Protein AF-A0A2D3WV01-F1 (afdb_monomer_lite)

Secondary structure (DSSP, 8-state):
---------HHHHHHHHHTT-HHHHHHHHHHHHHHHHT----HHHHHHHTT--HHHHHHHHHHHHHHHHHHHHHHHHHHHHHHHHHHHHHHHHHTTS----------------------------GGGTT--HHHHHHHHHHHHHHHHTTS----HHHHHHHHGGGTTS-HHHHHHHHHHHHH-SS---PPPHHHHHHTTGGGGGS-EEEEEEETTEEEEEEEETTTTEEEETTS-EEE--HHHHHHHHHTT-EEE------

Structure (mmCIF, N/CA/C/O backbone):
data_AF-A0A2D3WV01-F1
#
_entry.id   AF-A0A2D3WV01-F1
#
loop_
_atom_site.group_PDB
_atom_site.id
_atom_site.type_symbol
_atom_site.label_atom_id
_atom_site.label_alt_id
_atom_site.label_comp_id
_atom_site.label_asym_id
_atom_site.label_entity_id
_atom_site.label_seq_id
_atom_site.pdbx_PDB_ins_code
_atom_site.Cartn_x
_atom_site.Cartn_y
_atom_site.Cartn_z
_atom_site.occupancy
_atom_site.B_iso_or_equiv
_atom_site.auth_seq_id
_atom_site.auth_comp_id
_atom_site.auth_asym_id
_atom_site.auth_atom_id
_atom_site.pdbx_PDB_model_num
ATOM 1 N N . MET A 1 1 ? 31.827 -27.350 4.684 1.00 44.25 1 MET A N 1
ATOM 2 C CA . MET A 1 1 ? 31.260 -26.931 3.383 1.00 44.25 1 MET A CA 1
ATOM 3 C C . MET A 1 1 ? 30.021 -26.092 3.681 1.00 44.25 1 MET A C 1
ATOM 5 O O . MET A 1 1 ? 29.119 -26.615 4.321 1.00 44.25 1 MET A O 1
ATOM 9 N N . ARG A 1 2 ? 30.006 -24.787 3.369 1.00 35.56 2 ARG A N 1
ATOM 10 C CA . ARG A 1 2 ? 28.799 -23.957 3.552 1.00 35.56 2 ARG A CA 1
ATOM 11 C C . ARG A 1 2 ? 27.859 -24.213 2.373 1.00 35.56 2 ARG A C 1
ATOM 13 O O . ARG A 1 2 ? 28.296 -24.143 1.230 1.00 35.56 2 ARG A O 1
ATOM 20 N N . LEU A 1 3 ? 26.601 -24.533 2.659 1.00 38.06 3 LEU A N 1
ATOM 21 C CA . LEU A 1 3 ? 25.541 -24.579 1.654 1.00 38.06 3 LEU A CA 1
ATOM 22 C C . LEU A 1 3 ? 25.247 -23.139 1.212 1.00 38.06 3 LEU A C 1
ATOM 24 O O . LEU A 1 3 ? 24.882 -22.304 2.038 1.00 38.06 3 LEU A O 1
ATOM 28 N N . ASN A 1 4 ? 25.454 -22.843 -0.072 1.00 50.69 4 ASN A N 1
ATOM 29 C CA . ASN A 1 4 ? 25.082 -21.560 -0.664 1.00 50.69 4 ASN A CA 1
ATOM 30 C C . ASN A 1 4 ? 23.585 -21.588 -0.974 1.00 50.69 4 ASN A C 1
ATOM 32 O O . ASN A 1 4 ? 23.162 -22.134 -1.991 1.00 50.69 4 ASN A O 1
ATOM 36 N N . TYR A 1 5 ? 22.786 -21.013 -0.081 1.00 51.69 5 TYR A N 1
ATOM 37 C CA . TYR A 1 5 ? 21.362 -20.813 -0.315 1.00 51.69 5 TYR A CA 1
ATOM 38 C C . TYR A 1 5 ? 21.162 -19.558 -1.168 1.00 51.69 5 TYR A C 1
ATOM 40 O O . TYR A 1 5 ? 21.573 -18.466 -0.773 1.00 51.69 5 TYR A O 1
ATOM 48 N N . ARG A 1 6 ? 20.531 -19.717 -2.336 1.00 63.16 6 ARG A N 1
ATOM 49 C CA . ARG A 1 6 ? 20.050 -18.605 -3.167 1.00 63.16 6 ARG A CA 1
ATOM 50 C C . ARG A 1 6 ? 18.547 -18.452 -2.969 1.00 63.16 6 ARG A C 1
ATOM 52 O O . ARG A 1 6 ? 17.826 -19.447 -2.937 1.00 63.16 6 ARG A O 1
ATOM 59 N N . ILE A 1 7 ? 18.097 -17.213 -2.809 1.00 68.38 7 ILE A N 1
ATOM 60 C CA . ILE A 1 7 ? 16.676 -16.869 -2.703 1.00 68.38 7 ILE A CA 1
ATOM 61 C C . ILE A 1 7 ? 16.278 -16.265 -4.046 1.00 68.38 7 ILE A C 1
ATOM 63 O O . ILE A 1 7 ? 17.021 -15.445 -4.577 1.00 68.38 7 ILE A O 1
ATOM 67 N N . TYR A 1 8 ? 15.133 -16.687 -4.576 1.00 76.19 8 TYR A N 1
ATOM 68 C CA . TYR A 1 8 ? 14.637 -16.267 -5.883 1.00 76.19 8 TYR A CA 1
ATOM 69 C C . TYR A 1 8 ? 13.360 -15.417 -5.749 1.00 76.19 8 TYR A C 1
ATOM 71 O O . TYR A 1 8 ? 12.569 -15.673 -4.834 1.00 76.19 8 TYR A O 1
ATOM 79 N N . PRO A 1 9 ? 13.119 -14.468 -6.673 1.00 77.12 9 PRO A N 1
ATOM 80 C CA . PRO A 1 9 ? 11.908 -13.639 -6.750 1.00 77.12 9 PRO A CA 1
ATOM 81 C C . PRO A 1 9 ? 10.691 -14.432 -7.257 1.00 77.12 9 PRO A C 1
ATOM 83 O O . PRO A 1 9 ? 10.169 -14.216 -8.350 1.00 77.12 9 PRO A O 1
ATOM 86 N N . ILE A 1 10 ? 10.239 -15.404 -6.465 1.00 80.25 10 ILE A N 1
ATOM 87 C CA . ILE A 1 10 ? 9.179 -16.337 -6.871 1.00 80.25 10 ILE A CA 1
ATOM 88 C C . ILE A 1 10 ? 7.783 -15.702 -6.941 1.00 80.25 10 ILE A C 1
ATOM 90 O O . ILE A 1 10 ? 6.924 -16.229 -7.642 1.00 80.25 10 ILE A O 1
ATOM 94 N N . ASP A 1 11 ? 7.542 -14.582 -6.258 1.00 77.56 11 ASP A N 1
ATOM 95 C CA . ASP A 1 11 ? 6.213 -13.958 -6.202 1.00 77.56 11 ASP A CA 1
ATOM 96 C C . ASP A 1 11 ? 5.798 -13.394 -7.567 1.00 77.56 11 ASP A C 1
ATOM 98 O O . ASP A 1 11 ? 4.724 -13.726 -8.073 1.00 77.56 11 ASP A O 1
ATOM 102 N N . TYR A 1 12 ? 6.701 -12.668 -8.231 1.00 85.56 12 TYR A N 1
ATOM 103 C CA . TYR A 1 12 ? 6.489 -12.177 -9.595 1.00 85.56 12 TYR A CA 1
ATOM 104 C C . TYR A 1 12 ? 6.372 -13.328 -10.615 1.00 85.56 12 TYR A C 1
ATOM 106 O O . TYR A 1 12 ? 5.540 -13.303 -11.524 1.00 85.56 12 TYR A O 1
ATOM 114 N N . VAL A 1 13 ? 7.137 -14.413 -10.432 1.00 87.12 13 VAL A N 1
ATOM 115 C CA . VAL A 1 13 ? 7.013 -15.633 -11.256 1.00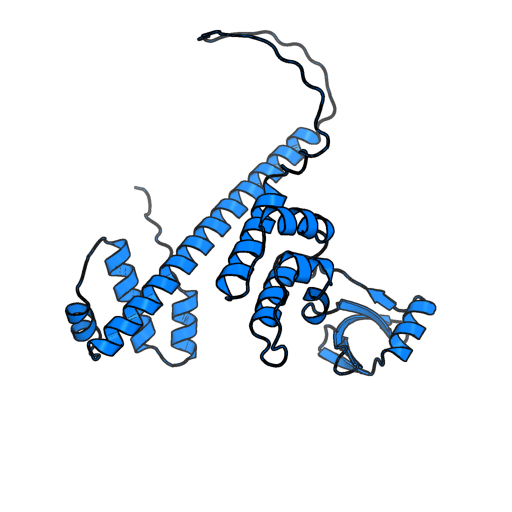 87.12 13 VAL A CA 1
ATOM 116 C C . VAL A 1 13 ? 5.621 -16.252 -11.116 1.00 87.12 13 VAL A C 1
ATOM 118 O O . VAL A 1 13 ? 5.009 -16.628 -12.120 1.00 87.12 13 VAL A O 1
ATOM 121 N N . ASN A 1 14 ? 5.110 -16.351 -9.889 1.00 82.94 14 ASN A N 1
ATOM 122 C CA . ASN A 1 14 ? 3.792 -16.911 -9.604 1.00 82.94 14 ASN A CA 1
ATOM 123 C C . ASN A 1 14 ? 2.671 -16.048 -10.192 1.00 82.94 14 ASN A C 1
ATOM 125 O O . ASN A 1 14 ? 1.720 -16.592 -10.755 1.00 82.94 14 ASN A O 1
ATOM 129 N N . GLU A 1 15 ? 2.802 -14.723 -10.124 1.00 84.94 15 GLU A N 1
ATOM 130 C CA . GLU A 1 15 ? 1.877 -13.790 -10.769 1.00 84.94 15 GLU A CA 1
ATOM 131 C C . GLU A 1 15 ? 1.836 -13.999 -12.287 1.00 84.94 15 GLU A C 1
ATOM 133 O O . GLU A 1 15 ? 0.764 -14.213 -12.857 1.00 84.94 15 GLU A O 1
ATOM 138 N N . LEU A 1 16 ? 2.999 -14.049 -12.944 1.00 89.56 16 LEU A N 1
ATOM 139 C CA . LEU A 1 16 ? 3.076 -14.291 -14.384 1.00 89.56 16 LEU A CA 1
ATOM 140 C C . LEU A 1 16 ? 2.483 -15.648 -14.781 1.00 89.56 16 LEU A C 1
ATOM 142 O O . LEU A 1 16 ? 1.846 -15.758 -15.830 1.00 89.56 16 LEU A O 1
ATOM 146 N N . ILE A 1 17 ? 2.678 -16.692 -13.974 1.00 87.62 17 ILE A N 1
ATOM 147 C CA . ILE A 1 17 ? 2.085 -18.011 -14.233 1.00 87.62 17 ILE A CA 1
ATOM 148 C C . ILE A 1 17 ? 0.561 -17.958 -14.090 1.00 87.62 17 ILE A C 1
ATOM 150 O O . ILE A 1 17 ? -0.134 -18.496 -14.955 1.00 87.62 17 ILE A O 1
ATOM 154 N N . ARG A 1 18 ? 0.043 -17.293 -13.049 1.00 90.56 18 ARG A N 1
ATOM 155 C CA . ARG A 1 18 ? -1.400 -17.112 -12.818 1.00 90.56 18 ARG A CA 1
ATOM 156 C C . ARG A 1 18 ? -2.073 -16.369 -13.974 1.00 90.56 18 ARG A C 1
ATOM 158 O O . ARG A 1 18 ? -3.165 -16.747 -14.383 1.00 90.56 18 ARG A O 1
ATOM 165 N N . ASP A 1 19 ? -1.380 -15.395 -14.550 1.00 90.56 19 ASP A N 1
ATOM 166 C CA . ASP A 1 19 ? -1.821 -14.626 -15.719 1.00 90.56 19 ASP A CA 1
ATOM 167 C C . ASP A 1 19 ? -1.684 -15.381 -17.057 1.00 90.56 19 ASP A C 1
ATOM 169 O O . ASP A 1 19 ? -1.918 -14.817 -18.128 1.00 90.56 19 ASP A O 1
ATOM 173 N N . GLY A 1 20 ? -1.236 -16.640 -17.042 1.00 91.00 20 GLY A N 1
ATOM 174 C CA . GLY A 1 20 ? -0.997 -17.429 -18.254 1.00 91.00 20 GLY A CA 1
ATOM 175 C C . GLY A 1 20 ? 0.266 -17.028 -19.030 1.00 91.00 20 GLY A C 1
ATOM 176 O O . GLY A 1 20 ? 0.536 -17.555 -20.109 1.00 91.00 20 GLY A O 1
ATOM 177 N N . LYS A 1 21 ? 1.107 -16.146 -18.482 1.00 93.00 21 LYS A N 1
ATOM 178 C CA . LYS A 1 21 ? 2.341 -15.624 -19.097 1.00 93.00 21 LYS A CA 1
ATOM 179 C C . LYS A 1 21 ? 3.557 -16.510 -18.787 1.00 93.00 21 LYS A C 1
ATOM 181 O O . LYS A 1 21 ? 4.651 -16.021 -18.504 1.00 93.00 21 LYS A O 1
ATOM 186 N N . ARG A 1 22 ? 3.412 -17.836 -18.898 1.00 91.31 22 ARG A N 1
ATOM 187 C CA . ARG A 1 22 ? 4.452 -18.821 -18.520 1.00 91.31 22 ARG A CA 1
ATOM 188 C C . ARG A 1 22 ? 5.794 -18.618 -19.236 1.00 91.31 22 ARG A C 1
ATOM 190 O O . ARG A 1 22 ? 6.845 -18.739 -18.616 1.00 91.31 22 ARG A O 1
ATOM 197 N N . LYS A 1 23 ? 5.767 -18.266 -20.526 1.00 94.50 23 LYS A N 1
ATOM 198 C CA . LYS A 1 23 ? 6.978 -17.963 -21.313 1.00 94.50 23 LYS A CA 1
ATOM 199 C C . LYS A 1 23 ? 7.738 -16.759 -20.746 1.00 94.50 23 LYS A C 1
ATOM 201 O O . LYS A 1 23 ? 8.962 -16.774 -20.691 1.00 94.50 23 LYS A O 1
ATOM 206 N N . ARG A 1 24 ? 7.007 -15.736 -20.297 1.00 92.81 24 ARG A N 1
ATOM 207 C CA . ARG A 1 24 ? 7.581 -14.540 -19.675 1.00 92.81 24 ARG A CA 1
ATOM 208 C C . ARG A 1 24 ? 8.166 -14.854 -18.301 1.00 92.81 24 ARG A C 1
ATOM 210 O O . ARG A 1 24 ? 9.251 -14.383 -17.996 1.00 92.81 24 ARG A O 1
ATOM 217 N N . ALA A 1 25 ? 7.498 -15.709 -17.527 1.00 93.31 25 ALA A N 1
ATOM 218 C CA . ALA A 1 25 ? 8.000 -16.182 -16.237 1.00 93.31 25 ALA A CA 1
ATOM 219 C C . ALA A 1 25 ? 9.342 -16.925 -16.381 1.00 93.31 25 ALA A C 1
ATOM 221 O O . ALA A 1 25 ? 10.280 -16.682 -15.628 1.00 93.31 25 ALA A O 1
ATOM 222 N N . MET A 1 26 ? 9.463 -17.786 -17.399 1.00 92.12 26 MET A N 1
ATOM 223 C CA . MET A 1 26 ? 10.727 -18.457 -17.726 1.00 92.12 26 MET A CA 1
ATOM 224 C C . MET A 1 26 ? 11.811 -17.467 -18.170 1.00 92.12 26 MET A C 1
ATOM 226 O O . MET A 1 26 ? 12.953 -17.580 -17.732 1.00 92.12 26 MET A O 1
ATOM 230 N N . ALA A 1 27 ? 11.452 -16.481 -18.999 1.00 96.12 27 ALA A N 1
ATOM 231 C CA . ALA A 1 27 ? 12.372 -15.431 -19.431 1.00 96.12 27 ALA A CA 1
ATOM 232 C C . ALA A 1 27 ? 12.909 -14.616 -18.242 1.00 96.12 27 ALA A C 1
ATOM 234 O O . ALA A 1 27 ? 14.118 -14.414 -18.142 1.00 96.12 27 ALA A O 1
ATOM 235 N N . PHE A 1 28 ? 12.041 -14.233 -17.304 1.00 95.56 28 PHE A N 1
ATOM 236 C CA . PHE A 1 28 ? 12.439 -13.545 -16.077 1.00 95.56 28 PHE A CA 1
ATOM 237 C C . PHE A 1 28 ? 13.421 -14.373 -15.242 1.00 95.56 28 PHE A C 1
ATOM 239 O O . PHE A 1 28 ? 14.460 -13.862 -14.843 1.00 95.56 28 PHE A O 1
ATOM 246 N N . MET A 1 29 ? 13.155 -15.668 -15.043 1.00 92.19 29 MET A N 1
ATOM 247 C CA . MET A 1 29 ? 14.064 -16.538 -14.287 1.00 92.19 29 MET A CA 1
ATOM 248 C C . MET A 1 29 ? 15.425 -16.720 -14.967 1.00 92.19 29 MET A C 1
ATOM 250 O O . MET A 1 29 ? 16.437 -16.783 -14.273 1.00 92.19 29 MET A O 1
ATOM 254 N N . SER A 1 30 ? 15.471 -16.777 -16.305 1.00 91.38 30 SER A N 1
ATOM 255 C CA . SER A 1 30 ? 16.748 -16.793 -17.034 1.00 91.38 30 SER A CA 1
ATOM 256 C C . SER A 1 30 ? 17.514 -15.477 -16.878 1.00 91.38 30 SER A C 1
ATOM 258 O O . SER A 1 30 ? 18.690 -15.501 -16.546 1.00 91.38 30 SER A O 1
ATOM 260 N N . TYR A 1 31 ? 16.825 -14.338 -16.997 1.00 93.50 31 TYR A N 1
ATOM 261 C CA . TYR A 1 31 ? 17.411 -13.013 -16.792 1.00 93.50 31 TYR A CA 1
ATOM 262 C C . TYR A 1 31 ? 17.976 -12.848 -15.374 1.00 93.50 31 TYR A C 1
ATOM 264 O O . TYR A 1 31 ? 19.103 -12.395 -15.198 1.00 93.50 31 TYR A O 1
ATOM 272 N N . TRP A 1 32 ? 17.200 -13.250 -14.362 1.00 89.00 32 TRP A N 1
ATOM 273 C CA . TRP A 1 32 ? 17.613 -13.228 -12.961 1.00 89.00 32 TRP A CA 1
ATOM 274 C C . TRP A 1 32 ? 18.856 -14.090 -12.728 1.00 89.00 32 TRP A C 1
ATOM 276 O O . TRP A 1 32 ? 19.777 -13.682 -12.026 1.00 89.00 32 TRP A O 1
ATOM 286 N N . HIS A 1 33 ? 18.894 -15.285 -13.322 1.00 87.44 33 HIS A N 1
ATOM 287 C CA . HIS A 1 33 ? 20.042 -16.176 -13.205 1.00 87.44 33 HIS A CA 1
ATOM 288 C C . HIS A 1 33 ? 21.311 -15.560 -13.799 1.00 87.44 33 HIS A C 1
ATOM 290 O O . HIS A 1 33 ? 22.337 -15.554 -13.122 1.00 87.44 33 HIS A O 1
ATOM 296 N N . ASP A 1 34 ? 21.228 -15.013 -15.013 1.00 86.38 34 ASP A N 1
ATOM 297 C CA . ASP A 1 34 ? 22.362 -14.378 -15.691 1.00 86.38 34 ASP A CA 1
ATOM 298 C C . ASP A 1 34 ? 22.882 -13.187 -14.864 1.00 86.38 34 ASP A C 1
ATOM 300 O O . ASP A 1 34 ? 24.080 -13.071 -14.605 1.00 86.38 34 ASP A O 1
ATOM 304 N N . MET A 1 35 ? 21.974 -12.363 -14.329 1.00 86.19 35 MET A N 1
ATOM 305 C CA . MET A 1 35 ? 22.315 -11.261 -13.425 1.00 86.19 35 MET A CA 1
ATOM 306 C C . MET A 1 35 ? 23.034 -11.741 -12.149 1.00 86.19 35 MET A C 1
ATOM 308 O O . MET A 1 35 ? 24.077 -11.195 -11.797 1.00 86.19 35 MET A O 1
ATOM 312 N N . GLU A 1 36 ? 22.528 -12.782 -11.480 1.00 81.19 36 GLU A N 1
ATOM 313 C CA . GLU A 1 36 ? 23.140 -13.368 -10.273 1.00 81.19 36 GLU A CA 1
ATOM 314 C C . GLU A 1 36 ? 24.520 -13.994 -10.533 1.00 81.19 36 GLU A C 1
ATOM 316 O O . GLU A 1 36 ? 25.338 -14.125 -9.620 1.00 81.19 36 GLU A O 1
ATOM 321 N N . MET A 1 37 ? 24.778 -14.425 -11.769 1.00 81.50 37 MET A N 1
ATOM 322 C CA . MET A 1 37 ? 26.077 -14.946 -12.199 1.00 81.50 37 MET A CA 1
ATOM 323 C C . MET A 1 37 ? 27.041 -13.836 -12.645 1.00 81.50 37 MET A C 1
ATOM 325 O O . MET A 1 37 ? 28.230 -14.103 -12.823 1.00 81.50 37 MET A O 1
ATOM 329 N N . GLY A 1 38 ? 26.565 -12.591 -12.755 1.00 78.44 38 GLY A N 1
ATOM 330 C CA . GLY A 1 38 ? 27.336 -11.460 -13.269 1.00 78.44 38 GLY A CA 1
ATOM 331 C C . GLY A 1 38 ? 27.491 -11.477 -14.792 1.00 78.44 38 GLY A C 1
ATOM 332 O O . GLY A 1 38 ? 28.362 -10.787 -15.330 1.00 78.44 38 GLY A O 1
ATOM 333 N N . ASP A 1 39 ? 26.659 -12.246 -15.493 1.00 80.56 39 ASP A N 1
ATOM 334 C CA . ASP A 1 39 ? 26.671 -12.349 -16.944 1.00 80.56 39 ASP A CA 1
ATOM 335 C C . ASP A 1 39 ? 25.929 -11.164 -17.569 1.00 80.56 39 ASP A C 1
ATOM 337 O O . ASP A 1 39 ? 24.795 -10.824 -17.228 1.00 80.56 39 ASP A O 1
ATOM 341 N N . HIS A 1 40 ? 26.598 -10.500 -18.510 1.00 82.00 40 HIS A N 1
ATOM 342 C CA . HIS A 1 40 ? 26.070 -9.316 -19.177 1.00 82.00 40 HIS A CA 1
ATOM 343 C C . HIS A 1 40 ? 25.752 -9.655 -20.629 1.00 82.00 40 HIS A C 1
ATOM 345 O O . HIS A 1 40 ? 26.641 -9.881 -21.455 1.00 82.00 40 HIS A O 1
ATOM 351 N N . HIS A 1 41 ? 24.464 -9.659 -20.957 1.00 88.62 41 HIS A N 1
ATOM 352 C CA . HIS A 1 41 ? 23.987 -9.981 -22.293 1.00 88.62 41 HIS A CA 1
ATOM 353 C C . HIS A 1 41 ? 23.241 -8.816 -22.938 1.00 88.62 41 HIS A C 1
ATOM 355 O O . HIS A 1 41 ? 22.595 -7.999 -22.284 1.00 88.62 41 HIS A O 1
ATOM 361 N N . SER A 1 42 ? 23.343 -8.730 -24.265 1.00 90.38 42 SER A N 1
ATOM 362 C CA . SER A 1 42 ? 22.649 -7.696 -25.031 1.00 90.38 42 SER A CA 1
ATOM 363 C C . SER A 1 42 ? 21.150 -7.991 -25.149 1.00 90.38 42 SER A C 1
ATOM 365 O O . SER A 1 42 ? 20.716 -9.141 -25.127 1.00 90.38 42 SER A O 1
ATOM 367 N N . VAL A 1 43 ? 20.348 -6.960 -25.416 1.00 90.19 43 VAL A N 1
ATOM 368 C CA . VAL A 1 43 ? 18.917 -7.120 -25.748 1.00 90.19 43 VAL A CA 1
ATOM 369 C C . VAL A 1 43 ? 18.715 -8.094 -26.918 1.00 90.19 43 VAL A C 1
ATOM 371 O O . VAL A 1 43 ? 17.753 -8.855 -26.939 1.00 90.19 43 VAL A O 1
ATOM 374 N N . GLY A 1 44 ? 19.627 -8.096 -27.897 1.00 88.81 44 GLY A N 1
ATOM 375 C CA . GLY A 1 44 ? 19.562 -9.003 -29.045 1.00 88.81 44 GLY A CA 1
ATOM 376 C C . GLY A 1 44 ? 19.769 -10.473 -28.673 1.00 88.81 44 GLY A C 1
ATOM 377 O O . GLY A 1 44 ? 19.115 -11.340 -29.255 1.00 88.81 44 GLY A O 1
ATOM 378 N N . PHE A 1 45 ? 20.628 -10.742 -27.687 1.00 96.31 45 PHE A N 1
ATOM 379 C CA . PHE A 1 45 ? 20.805 -12.080 -27.127 1.00 96.31 45 PHE A CA 1
ATOM 380 C C . PHE A 1 45 ? 19.498 -12.565 -26.500 1.00 96.31 45 PHE A C 1
ATOM 382 O O . PHE A 1 45 ? 18.972 -13.596 -26.912 1.00 96.31 45 PHE A O 1
ATOM 389 N N . TYR A 1 46 ? 18.911 -11.766 -25.607 1.00 95.7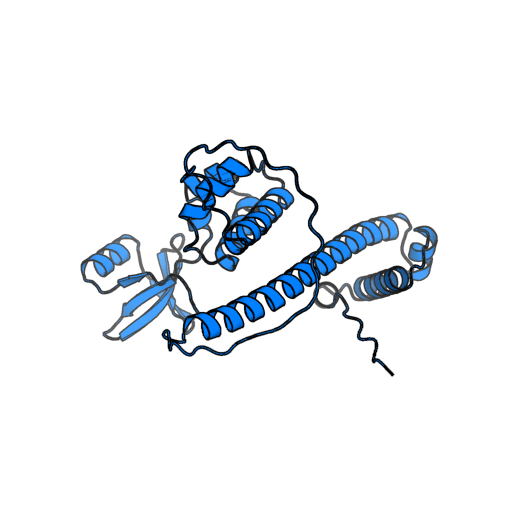5 46 TYR A N 1
ATOM 390 C CA . TYR A 1 46 ? 17.663 -12.115 -24.930 1.00 95.75 46 TYR A CA 1
ATOM 391 C C . TYR A 1 46 ? 16.468 -12.236 -25.880 1.00 95.75 46 TYR A C 1
ATOM 393 O O . TYR A 1 46 ? 15.671 -13.161 -25.758 1.00 95.75 46 TYR A O 1
ATOM 401 N N . ALA A 1 47 ? 16.370 -11.368 -26.889 1.00 95.56 47 ALA A N 1
ATOM 402 C CA . ALA A 1 47 ? 15.353 -11.485 -27.934 1.00 95.56 47 ALA A CA 1
ATOM 403 C C . ALA A 1 47 ? 15.431 -12.838 -28.659 1.00 95.56 47 ALA A C 1
ATOM 405 O O . ALA A 1 47 ? 14.407 -13.478 -28.902 1.00 95.56 47 ALA A O 1
ATOM 406 N N . SER A 1 48 ? 16.652 -13.294 -28.950 1.00 95.56 48 SER A N 1
ATOM 407 C CA . SER A 1 48 ? 16.894 -14.586 -29.594 1.00 95.56 48 SER A CA 1
ATOM 408 C C . SER A 1 48 ? 16.596 -15.747 -28.638 1.00 95.56 48 SER A C 1
ATOM 410 O O . SER A 1 48 ? 15.814 -16.632 -28.980 1.00 95.56 48 SER A O 1
ATOM 412 N N . ALA A 1 49 ? 17.137 -15.707 -27.416 1.00 94.19 49 ALA A N 1
ATOM 413 C CA . ALA A 1 49 ? 16.967 -16.744 -26.397 1.00 94.19 49 ALA A CA 1
ATOM 414 C C . ALA A 1 49 ? 15.496 -16.946 -26.000 1.00 94.19 49 ALA A C 1
ATOM 416 O O . ALA A 1 49 ? 15.022 -18.072 -25.876 1.00 94.19 49 ALA A O 1
ATOM 417 N N . TRP A 1 50 ? 14.737 -15.858 -25.865 1.00 96.12 50 TRP A N 1
ATOM 418 C CA . TRP A 1 50 ? 13.317 -15.908 -25.519 1.00 96.12 50 TRP A CA 1
ATOM 419 C C . TRP A 1 50 ? 12.409 -16.031 -26.740 1.00 96.12 50 TRP A C 1
ATOM 421 O O . TRP A 1 50 ? 11.193 -16.126 -26.583 1.00 96.12 50 TRP A O 1
ATOM 431 N N . SER A 1 51 ? 12.955 -16.042 -27.961 1.00 96.31 51 SER A N 1
ATOM 432 C CA . SER A 1 51 ? 12.178 -16.079 -29.207 1.00 96.31 51 SER A CA 1
ATOM 433 C C . SER A 1 51 ? 11.087 -14.997 -29.232 1.00 96.31 51 SER A C 1
ATOM 435 O O . SER A 1 51 ? 9.892 -15.297 -29.337 1.00 96.31 51 SER A O 1
ATOM 437 N N . VAL A 1 52 ? 11.488 -13.741 -29.039 1.00 95.25 52 VAL A N 1
ATOM 438 C CA . VAL A 1 52 ? 10.623 -12.550 -29.071 1.00 95.25 52 VAL A CA 1
ATOM 439 C C . VAL A 1 52 ? 11.274 -11.444 -29.903 1.00 95.25 52 VAL A C 1
ATOM 441 O O . VAL A 1 52 ? 12.457 -11.501 -30.231 1.00 95.25 52 VAL A O 1
ATOM 444 N N . SER A 1 53 ? 10.507 -10.411 -30.258 1.00 96.88 53 SER A N 1
ATOM 445 C CA . SER A 1 53 ? 11.076 -9.250 -30.949 1.00 96.88 53 SER A CA 1
ATOM 446 C C . SER A 1 53 ? 12.070 -8.500 -30.049 1.00 96.88 53 SER A C 1
ATOM 448 O O . SER A 1 53 ? 11.936 -8.508 -28.824 1.00 96.88 53 SER A O 1
ATOM 450 N N . LYS A 1 54 ? 13.036 -7.786 -30.644 1.00 92.06 54 LYS A N 1
ATOM 451 C CA . LYS A 1 54 ? 13.975 -6.938 -29.882 1.00 92.06 54 LYS A CA 1
ATOM 452 C C . LYS A 1 54 ? 13.263 -5.871 -29.044 1.00 92.06 54 LYS A C 1
ATOM 454 O O . LYS A 1 54 ? 13.713 -5.591 -27.941 1.00 92.06 54 LYS A O 1
ATOM 459 N N . SER A 1 55 ? 12.155 -5.315 -29.543 1.00 94.19 55 SER A N 1
ATOM 460 C CA . SER A 1 55 ? 11.342 -4.349 -28.790 1.00 94.19 55 SER A CA 1
ATOM 461 C C . SER A 1 55 ? 10.726 -5.002 -27.557 1.00 94.19 55 SER A C 1
ATOM 463 O O . SER A 1 55 ? 10.889 -4.508 -26.451 1.00 94.19 55 SER A O 1
ATOM 465 N N . THR A 1 56 ? 10.102 -6.169 -27.734 1.00 92.88 56 THR A N 1
ATOM 466 C CA . THR A 1 56 ? 9.500 -6.928 -26.631 1.00 92.88 56 THR A CA 1
ATOM 467 C C . THR A 1 56 ? 10.542 -7.331 -25.592 1.00 92.88 56 THR A C 1
ATOM 469 O O . THR A 1 56 ? 10.293 -7.200 -24.400 1.00 92.88 56 THR A O 1
ATOM 472 N N . ALA A 1 57 ? 11.718 -7.791 -26.029 1.00 93.38 57 ALA A N 1
ATOM 473 C CA . ALA A 1 57 ? 12.814 -8.116 -25.122 1.00 93.38 57 ALA A CA 1
ATOM 474 C C . ALA A 1 57 ? 13.273 -6.890 -24.329 1.00 93.3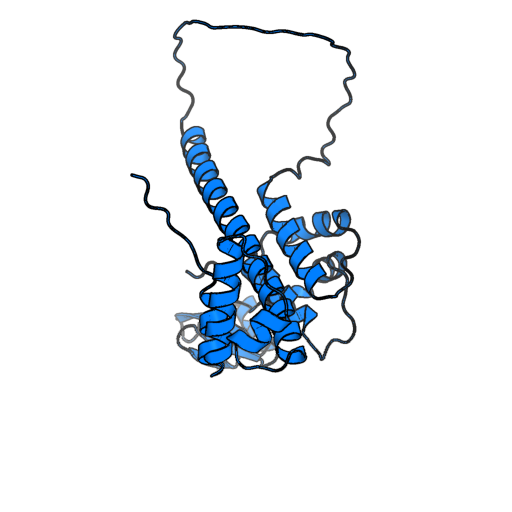8 57 ALA A C 1
ATOM 476 O O . ALA A 1 57 ? 13.516 -7.001 -23.136 1.00 93.38 57 ALA A O 1
ATOM 477 N N . TRP A 1 58 ? 13.361 -5.722 -24.967 1.00 92.94 58 TRP A N 1
ATOM 478 C CA . TRP A 1 58 ? 13.738 -4.488 -24.287 1.00 92.94 58 TRP A CA 1
ATOM 479 C C . TRP A 1 58 ? 12.711 -4.059 -23.233 1.00 92.94 58 TRP A C 1
ATOM 481 O O . TRP A 1 58 ? 13.096 -3.739 -22.108 1.00 92.94 58 TRP A O 1
ATOM 491 N N . ASP A 1 59 ? 11.419 -4.121 -23.563 1.00 91.38 59 ASP A N 1
ATOM 492 C CA . ASP A 1 59 ? 10.342 -3.834 -22.610 1.00 91.38 59 ASP A CA 1
ATOM 493 C C . ASP A 1 59 ? 10.365 -4.815 -21.433 1.00 91.38 59 ASP A C 1
ATOM 495 O O . ASP A 1 59 ? 10.239 -4.411 -20.278 1.00 91.38 59 ASP A O 1
ATOM 499 N N . TRP A 1 60 ? 10.591 -6.101 -21.713 1.00 95.94 60 TRP A N 1
ATOM 500 C CA . TRP A 1 60 ? 10.712 -7.127 -20.682 1.00 95.94 60 TRP A CA 1
ATOM 501 C C . TRP A 1 60 ? 11.926 -6.903 -19.792 1.00 95.94 60 TRP A C 1
ATOM 503 O O . TRP A 1 60 ? 11.765 -6.934 -18.586 1.00 95.94 60 TRP A O 1
ATOM 513 N N . ILE A 1 61 ? 13.104 -6.617 -20.347 1.00 91.25 61 ILE A N 1
ATOM 514 C CA . ILE A 1 61 ? 14.316 -6.340 -19.560 1.00 91.25 61 ILE A CA 1
ATOM 515 C C . ILE A 1 61 ? 14.104 -5.137 -18.639 1.00 91.25 61 ILE A C 1
ATOM 517 O O . ILE A 1 61 ? 14.528 -5.171 -17.486 1.00 91.25 61 ILE A O 1
ATOM 521 N N . ARG A 1 62 ? 13.432 -4.080 -19.116 1.00 89.50 62 ARG A N 1
ATOM 522 C CA . ARG A 1 62 ? 13.124 -2.917 -18.276 1.00 89.50 62 ARG A CA 1
ATOM 523 C C . ARG A 1 62 ? 12.225 -3.296 -17.098 1.00 89.50 62 ARG A C 1
ATOM 525 O O . ARG A 1 62 ? 12.520 -2.901 -15.975 1.00 89.50 62 ARG A O 1
ATOM 532 N N . GLU A 1 63 ? 11.150 -4.036 -17.359 1.00 87.94 63 GLU A N 1
ATOM 533 C CA . GLU A 1 63 ? 10.241 -4.509 -16.309 1.00 87.94 63 GLU A CA 1
ATOM 534 C C . GLU A 1 63 ? 10.960 -5.461 -15.348 1.00 87.94 63 GLU A C 1
ATOM 536 O O . GLU A 1 63 ? 10.907 -5.274 -14.143 1.00 87.94 63 GLU A O 1
ATOM 541 N N . PHE A 1 64 ? 11.725 -6.419 -15.869 1.00 92.88 64 PHE A N 1
ATOM 542 C CA . PHE A 1 64 ? 12.467 -7.382 -15.064 1.00 92.88 64 PHE A CA 1
ATOM 543 C C . PHE A 1 64 ? 13.470 -6.701 -14.145 1.00 92.88 64 PHE A C 1
ATOM 545 O O . PHE A 1 64 ? 13.553 -7.073 -12.983 1.00 92.88 64 PHE A O 1
ATOM 552 N N . LYS A 1 65 ? 14.189 -5.681 -14.627 1.00 82.75 65 LYS A N 1
ATOM 553 C CA . LYS A 1 65 ? 15.073 -4.881 -13.777 1.00 82.75 65 LYS A CA 1
ATOM 554 C C . LYS A 1 65 ? 14.305 -4.249 -12.614 1.00 82.75 65 LYS A C 1
ATOM 556 O O . LYS A 1 65 ? 14.758 -4.344 -11.482 1.00 82.75 65 LYS A O 1
ATOM 561 N N . HIS A 1 66 ? 13.147 -3.654 -12.891 1.00 81.12 66 HIS A N 1
ATOM 562 C CA . HIS A 1 66 ? 12.314 -3.057 -11.851 1.00 81.12 66 HIS A CA 1
ATOM 563 C C . HIS A 1 66 ? 11.868 -4.086 -10.801 1.00 81.12 66 HIS A C 1
ATOM 565 O O . HIS A 1 66 ? 11.968 -3.821 -9.609 1.00 81.12 66 HIS A O 1
ATOM 571 N N . GLU A 1 67 ? 11.453 -5.277 -11.232 1.00 84.12 67 GLU A N 1
ATOM 572 C CA . GLU A 1 67 ? 11.067 -6.366 -10.324 1.00 84.12 67 GLU A CA 1
ATOM 573 C C . GLU A 1 67 ? 12.245 -6.906 -9.503 1.00 84.12 67 GLU A C 1
ATOM 575 O O . GLU A 1 67 ? 12.074 -7.286 -8.344 1.00 84.12 67 GLU A O 1
ATOM 580 N N . CYS A 1 68 ? 13.455 -6.919 -10.074 1.00 78.94 68 CYS A N 1
ATOM 581 C CA . CYS A 1 68 ? 14.665 -7.279 -9.332 1.00 78.94 68 CYS A CA 1
ATOM 582 C C . CYS A 1 68 ? 14.941 -6.270 -8.213 1.00 78.94 68 CYS A C 1
ATOM 584 O O . CYS A 1 68 ? 15.143 -6.674 -7.070 1.00 78.94 68 CYS A O 1
ATOM 586 N N . ASP A 1 69 ? 14.869 -4.975 -8.536 1.00 75.44 69 ASP A N 1
ATOM 587 C CA . ASP A 1 69 ? 15.064 -3.892 -7.569 1.00 75.44 69 ASP A CA 1
ATOM 588 C C . ASP A 1 69 ? 14.035 -4.004 -6.419 1.00 75.44 69 ASP A C 1
ATOM 590 O O . ASP A 1 69 ? 14.404 -3.971 -5.245 1.00 75.44 69 ASP A O 1
ATOM 594 N N . LEU A 1 70 ? 12.752 -4.247 -6.735 1.00 72.00 70 LEU A N 1
ATOM 595 C CA . LEU A 1 70 ? 11.692 -4.449 -5.734 1.00 72.00 70 LEU A CA 1
ATOM 596 C C . LEU A 1 70 ? 11.954 -5.652 -4.819 1.00 72.00 70 LEU A C 1
ATOM 598 O O . LEU A 1 70 ? 11.711 -5.591 -3.608 1.00 72.00 70 LEU A O 1
ATOM 602 N N . PHE A 1 71 ? 12.431 -6.759 -5.386 1.00 76.56 71 PHE A N 1
ATOM 603 C CA . PHE A 1 71 ? 12.745 -7.955 -4.617 1.00 76.56 71 PHE A CA 1
ATOM 604 C C . PHE A 1 71 ? 13.926 -7.732 -3.662 1.00 76.56 71 PHE A C 1
ATOM 606 O O . PHE A 1 71 ? 13.846 -8.122 -2.491 1.00 76.56 71 PHE A O 1
ATOM 613 N N . ASP A 1 72 ? 14.997 -7.084 -4.123 1.00 71.31 72 ASP A N 1
ATOM 614 C CA . ASP A 1 72 ? 16.174 -6.792 -3.300 1.00 71.31 72 ASP A CA 1
ATOM 615 C C . ASP A 1 72 ? 15.866 -5.780 -2.190 1.00 71.31 72 ASP A C 1
ATOM 617 O O . ASP A 1 72 ? 16.292 -5.966 -1.040 1.00 71.31 72 ASP A O 1
ATOM 621 N N . ASP A 1 73 ? 15.044 -4.772 -2.486 1.00 67.38 73 ASP A N 1
ATOM 622 C CA . ASP A 1 73 ? 14.528 -3.824 -1.499 1.00 67.38 73 ASP A CA 1
ATOM 623 C C . ASP A 1 73 ? 13.689 -4.545 -0.434 1.00 67.38 73 ASP A C 1
ATOM 625 O O . ASP A 1 73 ? 13.922 -4.396 0.772 1.00 67.38 73 ASP A O 1
ATOM 629 N N . GLY A 1 74 ? 12.761 -5.409 -0.857 1.00 65.31 74 GLY A N 1
ATOM 630 C CA . GLY A 1 74 ? 11.935 -6.213 0.043 1.00 65.31 74 GLY A CA 1
ATOM 631 C C . GLY A 1 74 ? 12.759 -7.174 0.906 1.00 65.31 74 GLY A C 1
ATOM 632 O O . GLY A 1 74 ? 12.491 -7.351 2.101 1.00 65.31 74 GLY A O 1
ATOM 633 N N . ARG A 1 75 ? 13.809 -7.775 0.341 1.00 64.19 75 ARG A N 1
ATOM 634 C CA . ARG A 1 75 ? 14.730 -8.649 1.074 1.00 64.19 75 ARG A CA 1
ATOM 635 C C . ARG A 1 75 ? 15.538 -7.870 2.106 1.00 64.19 75 ARG A C 1
ATOM 637 O O . ARG A 1 75 ? 15.666 -8.328 3.244 1.00 64.19 75 ARG A O 1
ATOM 644 N N . THR A 1 76 ? 16.055 -6.706 1.730 1.00 63.03 76 THR A N 1
ATOM 645 C CA . THR A 1 76 ? 16.781 -5.807 2.633 1.00 63.03 76 THR A CA 1
ATOM 646 C C . THR A 1 76 ? 15.881 -5.374 3.785 1.00 63.03 76 THR A C 1
ATOM 648 O O . THR A 1 76 ? 16.274 -5.476 4.948 1.00 63.03 76 THR A O 1
ATOM 651 N N . LEU A 1 77 ? 14.631 -5.011 3.490 1.00 55.44 77 LEU A N 1
ATOM 652 C CA . LEU A 1 77 ? 13.625 -4.659 4.486 1.00 55.44 77 LEU A CA 1
ATOM 653 C C . LEU A 1 77 ? 13.342 -5.813 5.457 1.00 55.44 77 LEU A C 1
ATOM 655 O O . LEU A 1 77 ? 13.370 -5.613 6.672 1.00 55.44 77 LEU A O 1
ATOM 659 N N . ARG A 1 78 ? 13.122 -7.035 4.950 1.00 59.44 78 ARG A N 1
ATOM 660 C CA . ARG A 1 78 ? 12.901 -8.227 5.790 1.00 59.44 78 ARG A CA 1
ATOM 661 C C . ARG A 1 78 ? 14.101 -8.538 6.676 1.00 59.44 78 ARG A C 1
ATOM 663 O O . ARG A 1 78 ? 13.917 -8.883 7.841 1.00 59.44 78 ARG A O 1
ATOM 670 N N . ASN A 1 79 ? 15.314 -8.411 6.146 1.00 58.09 79 ASN A N 1
ATOM 671 C CA . ASN A 1 79 ? 16.534 -8.647 6.911 1.00 58.09 79 ASN A CA 1
ATOM 672 C C . ASN A 1 79 ? 16.704 -7.601 8.028 1.00 58.09 79 ASN A C 1
ATOM 674 O O . ASN A 1 79 ? 16.960 -7.948 9.181 1.00 58.09 79 ASN A O 1
ATOM 678 N N . ASN A 1 80 ? 16.462 -6.327 7.714 1.00 56.56 80 ASN A N 1
ATOM 679 C CA . ASN A 1 80 ? 16.506 -5.236 8.686 1.00 56.56 80 ASN A CA 1
ATOM 680 C C . ASN A 1 80 ? 15.432 -5.399 9.772 1.00 56.56 80 ASN A C 1
ATOM 682 O O . ASN A 1 80 ? 15.719 -5.233 10.959 1.00 56.56 80 ASN A O 1
ATOM 686 N N . ALA A 1 81 ? 14.213 -5.796 9.397 1.00 52.97 81 ALA A N 1
ATOM 687 C CA . ALA A 1 81 ? 13.142 -6.090 10.345 1.00 52.97 81 ALA A CA 1
ATOM 688 C C . ALA A 1 81 ? 13.498 -7.270 11.270 1.00 52.97 81 ALA A C 1
ATOM 690 O O . ALA A 1 81 ? 13.239 -7.211 12.473 1.00 52.97 81 ALA A O 1
ATOM 691 N N . HIS A 1 82 ? 14.151 -8.309 10.739 1.00 45.66 82 HIS A N 1
ATOM 692 C CA . HIS A 1 82 ? 14.522 -9.503 11.500 1.00 45.66 82 HIS A CA 1
ATOM 693 C C . HIS A 1 82 ? 15.500 -9.200 12.649 1.00 45.66 82 HIS A C 1
ATOM 695 O O . HIS A 1 82 ? 15.266 -9.610 13.787 1.00 45.66 82 HIS A O 1
ATOM 701 N N . TYR A 1 83 ? 16.555 -8.419 12.394 1.00 43.25 83 TYR A N 1
ATOM 702 C CA . TYR A 1 83 ? 17.515 -8.034 13.438 1.00 43.25 83 TYR A CA 1
ATOM 703 C C . TYR A 1 83 ? 16.975 -6.976 14.405 1.00 43.25 83 TYR A C 1
ATOM 705 O O . TYR A 1 83 ? 17.340 -6.977 15.582 1.00 43.25 83 TYR A O 1
ATOM 713 N N . SER A 1 84 ? 16.060 -6.120 13.948 1.00 48.12 84 SER A N 1
ATOM 714 C CA . SER A 1 84 ? 15.363 -5.161 14.816 1.00 48.12 84 SER A CA 1
ATOM 715 C C . SER A 1 84 ? 14.512 -5.877 15.869 1.00 48.12 84 SER A C 1
ATOM 717 O O . SER A 1 84 ? 14.498 -5.490 17.035 1.00 48.12 84 SER A O 1
ATOM 719 N N . TYR A 1 85 ? 13.856 -6.974 15.482 1.00 42.72 85 TYR A N 1
ATOM 720 C CA . TYR A 1 85 ? 13.050 -7.786 16.391 1.00 42.72 85 TYR A CA 1
ATOM 721 C C . TYR A 1 85 ? 13.908 -8.519 17.435 1.00 42.72 85 TYR A C 1
ATOM 723 O O . TYR A 1 85 ? 13.567 -8.539 18.618 1.00 42.72 85 TYR A O 1
ATOM 731 N N . ALA A 1 86 ? 15.063 -9.059 17.023 1.00 41.88 86 ALA A N 1
ATOM 732 C CA . ALA A 1 86 ? 16.003 -9.721 17.927 1.00 41.88 86 ALA A CA 1
ATOM 733 C C . ALA A 1 86 ? 16.605 -8.740 18.949 1.00 41.88 86 ALA A C 1
ATOM 735 O O . ALA A 1 86 ? 16.577 -9.030 20.142 1.00 41.88 86 ALA A O 1
ATOM 736 N N . LYS A 1 87 ? 17.054 -7.552 18.516 1.00 39.50 87 LYS A N 1
ATOM 737 C CA . LYS A 1 87 ? 17.612 -6.516 19.404 1.00 39.50 87 LYS A CA 1
ATOM 738 C C . LYS A 1 87 ? 16.599 -6.049 20.457 1.00 39.50 87 LYS A C 1
ATOM 740 O O . LYS A 1 87 ? 16.927 -5.980 21.638 1.00 39.50 87 LYS A O 1
ATOM 745 N N . ASN A 1 88 ? 15.345 -5.854 20.051 1.00 43.47 88 ASN A N 1
ATOM 746 C CA . ASN A 1 88 ? 14.266 -5.480 20.965 1.00 43.47 88 ASN A CA 1
ATOM 747 C C . ASN A 1 88 ? 13.881 -6.613 21.931 1.00 43.47 88 ASN A C 1
ATOM 749 O O . ASN A 1 88 ? 13.386 -6.331 23.016 1.00 43.47 88 ASN A O 1
ATOM 753 N N . SER A 1 89 ? 14.107 -7.884 21.576 1.00 39.50 89 SER A N 1
ATOM 754 C CA . SER A 1 89 ? 13.886 -9.020 22.485 1.00 39.50 89 SER A CA 1
ATOM 755 C C . SER A 1 89 ? 14.989 -9.147 23.544 1.00 39.50 89 SER A C 1
ATOM 757 O O . SER A 1 89 ? 14.691 -9.412 24.709 1.00 39.50 89 SER A O 1
ATOM 759 N N . THR A 1 90 ? 16.246 -8.877 23.177 1.00 40.38 90 THR A N 1
ATOM 760 C CA . THR A 1 90 ? 17.387 -8.902 24.103 1.00 40.38 90 THR A CA 1
ATOM 761 C C . THR A 1 90 ? 17.338 -7.714 25.066 1.00 40.38 90 THR A C 1
ATOM 763 O O . THR A 1 90 ? 17.465 -7.902 26.273 1.00 40.38 90 THR A O 1
ATOM 766 N N . GLU A 1 91 ? 17.022 -6.511 24.573 1.00 38.44 91 GLU A N 1
ATOM 767 C CA . GLU A 1 91 ? 16.887 -5.305 25.409 1.00 38.44 91 GLU A CA 1
ATOM 768 C C . GLU A 1 91 ? 15.698 -5.384 26.385 1.00 38.44 91 GLU A C 1
ATOM 770 O O . GLU A 1 91 ? 15.749 -4.825 27.484 1.00 38.44 91 GLU A O 1
ATOM 775 N N . ARG A 1 92 ? 14.630 -6.117 26.031 1.00 35.84 92 ARG A N 1
ATOM 776 C CA . ARG A 1 92 ? 13.479 -6.353 26.924 1.00 35.84 92 ARG A CA 1
ATOM 777 C C . ARG A 1 92 ? 13.816 -7.325 28.059 1.00 35.84 92 ARG A C 1
ATOM 779 O O . ARG A 1 92 ? 13.272 -7.179 29.153 1.00 35.84 92 ARG A O 1
ATOM 786 N N . ASN A 1 93 ? 14.736 -8.263 27.830 1.00 37.50 93 ASN A N 1
ATOM 787 C CA . ASN A 1 93 ? 15.228 -9.170 28.869 1.00 37.50 93 ASN A CA 1
ATOM 788 C C . ASN A 1 93 ? 16.244 -8.488 29.799 1.00 37.50 93 ASN A C 1
ATOM 790 O O . ASN A 1 93 ? 16.196 -8.709 31.007 1.00 37.50 93 ASN A O 1
ATOM 794 N N . GLU A 1 94 ? 17.098 -7.604 29.278 1.00 41.22 94 GLU A N 1
ATOM 795 C CA . GLU A 1 94 ? 18.082 -6.869 30.091 1.00 41.22 94 GLU A CA 1
ATOM 796 C C . GLU A 1 94 ? 17.446 -5.776 30.966 1.00 41.22 94 GLU A C 1
ATOM 798 O O . GLU A 1 94 ? 17.895 -5.542 32.086 1.00 41.22 94 GLU A O 1
ATOM 803 N N . ARG A 1 95 ? 16.343 -5.153 30.524 1.00 42.19 95 ARG A N 1
ATOM 804 C CA . ARG A 1 95 ? 15.595 -4.160 31.326 1.00 42.19 95 ARG A CA 1
ATOM 805 C C . ARG A 1 95 ? 14.664 -4.753 32.386 1.00 42.19 95 ARG A C 1
ATOM 807 O O . ARG A 1 95 ? 14.104 -3.998 33.176 1.00 42.19 95 ARG A O 1
ATOM 814 N N . SER A 1 96 ? 14.494 -6.075 32.416 1.00 39.19 96 SER A N 1
ATOM 815 C CA . SER A 1 96 ? 13.589 -6.756 33.355 1.00 39.19 96 SER A CA 1
ATOM 816 C C . SER A 1 96 ? 14.300 -7.342 34.582 1.00 39.19 96 SER A C 1
ATOM 818 O O . SER A 1 96 ? 13.662 -8.028 35.379 1.00 39.19 96 SER A O 1
ATOM 820 N N . GLN A 1 97 ? 15.599 -7.077 34.773 1.00 34.62 97 GLN A N 1
ATOM 821 C CA . GLN A 1 97 ? 16.289 -7.429 36.015 1.00 34.62 97 GLN A CA 1
ATOM 822 C C . GLN A 1 97 ? 16.309 -6.233 36.983 1.00 34.62 97 GLN A C 1
ATOM 824 O O . GLN A 1 97 ? 16.887 -5.194 36.660 1.00 34.62 97 GLN A O 1
ATOM 829 N N . PRO A 1 98 ? 15.688 -6.338 38.173 1.00 34.31 98 PRO A N 1
ATOM 830 C CA . PRO A 1 98 ? 15.818 -5.320 39.204 1.00 34.31 98 PRO A CA 1
ATOM 831 C C . PRO A 1 98 ? 17.246 -5.328 39.767 1.00 34.31 98 PRO A C 1
ATOM 833 O O . PRO A 1 98 ? 17.804 -6.387 40.049 1.00 34.31 98 PRO A O 1
ATOM 836 N N . ASN A 1 99 ? 17.817 -4.130 39.929 1.00 36.03 99 ASN A N 1
ATOM 837 C CA . ASN A 1 99 ? 19.125 -3.863 40.532 1.00 36.03 99 ASN A CA 1
ATOM 838 C C . ASN A 1 99 ? 19.402 -4.742 41.764 1.00 36.03 99 ASN A C 1
ATOM 840 O O . ASN A 1 99 ? 18.863 -4.503 42.844 1.00 36.03 99 ASN A O 1
ATOM 844 N N . GLY A 1 100 ? 20.310 -5.704 41.607 1.00 29.09 100 GLY A N 1
ATOM 845 C CA . GLY A 1 100 ? 21.032 -6.345 42.696 1.00 29.09 100 GLY A CA 1
ATOM 846 C C . GLY A 1 100 ? 22.494 -5.926 42.626 1.00 29.09 100 GLY A C 1
ATOM 847 O O . GLY A 1 100 ? 23.235 -6.386 41.763 1.00 29.09 100 GLY A O 1
ATOM 848 N N . THR A 1 101 ? 22.902 -5.032 43.522 1.00 34.16 101 THR A N 1
ATOM 849 C CA . THR A 1 101 ? 24.305 -4.752 43.850 1.00 34.16 101 THR A CA 1
ATOM 850 C C . THR A 1 101 ? 25.087 -6.047 44.060 1.00 34.16 101 THR A C 1
ATOM 852 O O . THR A 1 101 ? 24.693 -6.848 44.903 1.00 34.16 101 THR A O 1
ATOM 855 N N . ASN A 1 102 ? 26.214 -6.211 43.364 1.00 26.66 102 ASN A N 1
ATOM 856 C CA . ASN A 1 102 ? 27.383 -6.909 43.897 1.00 26.66 102 ASN A CA 1
ATOM 857 C C . ASN A 1 102 ? 28.658 -6.473 43.167 1.00 26.66 102 ASN A C 1
ATOM 859 O O . ASN A 1 102 ? 28.819 -6.669 41.964 1.00 26.66 102 ASN A O 1
ATOM 863 N N . ASP A 1 103 ? 29.557 -5.889 43.957 1.00 30.36 103 ASP A N 1
ATOM 864 C CA . ASP A 1 103 ? 30.969 -5.692 43.672 1.00 30.36 103 ASP A CA 1
ATOM 865 C C . ASP A 1 103 ? 31.628 -6.960 43.125 1.00 30.36 103 ASP A C 1
ATOM 867 O O . ASP A 1 103 ? 31.503 -8.038 43.708 1.00 30.36 103 ASP A O 1
ATOM 871 N N . SER A 1 104 ? 32.430 -6.812 42.071 1.00 27.17 104 SER A N 1
ATOM 872 C CA . SER A 1 104 ? 33.550 -7.703 41.750 1.00 27.17 104 SER A CA 1
ATOM 873 C C . SER A 1 104 ? 34.504 -7.016 40.773 1.00 27.17 104 SER A C 1
ATOM 875 O O . SER A 1 104 ? 34.119 -6.525 39.718 1.00 27.17 104 SER A O 1
ATOM 877 N N . LYS A 1 105 ? 35.767 -6.959 41.187 1.00 27.08 105 LYS A N 1
ATOM 878 C CA . LYS A 1 105 ? 36.890 -6.203 40.625 1.00 27.08 105 LYS A CA 1
ATOM 879 C C . LYS A 1 105 ? 37.489 -6.864 39.364 1.00 27.08 105 LYS A C 1
ATOM 881 O O . LYS A 1 105 ? 37.781 -8.047 39.440 1.00 27.08 105 LYS A O 1
ATOM 886 N N . HIS A 1 106 ? 37.794 -6.038 38.341 1.00 24.75 106 HIS A N 1
ATOM 887 C CA . HIS A 1 106 ? 38.987 -6.000 37.438 1.00 24.75 106 HIS A CA 1
ATOM 888 C C . HIS A 1 106 ? 39.499 -7.275 36.691 1.00 24.75 106 HIS A C 1
ATOM 890 O O . HIS A 1 106 ? 39.181 -8.382 37.103 1.00 24.75 106 HIS A O 1
ATOM 896 N N . PRO A 1 107 ? 40.432 -7.183 35.693 1.00 36.47 107 PRO A N 1
ATOM 897 C CA . PRO A 1 107 ? 40.917 -6.027 34.899 1.00 36.47 107 PRO A CA 1
ATOM 898 C C . PRO A 1 107 ? 41.194 -6.260 33.373 1.00 36.47 107 PRO A C 1
ATOM 900 O O . PRO A 1 107 ? 41.388 -7.378 32.913 1.00 36.47 107 PRO A O 1
ATOM 903 N N . ASN A 1 108 ? 41.413 -5.125 32.678 1.00 24.89 108 ASN A N 1
ATOM 904 C CA . ASN A 1 108 ? 42.284 -4.859 31.504 1.00 24.89 108 ASN A CA 1
ATOM 905 C C . ASN A 1 108 ? 41.900 -5.438 30.123 1.00 24.89 108 ASN A C 1
ATOM 907 O O . ASN A 1 108 ? 41.757 -6.639 29.943 1.00 24.89 108 ASN A O 1
ATOM 911 N N . THR A 1 109 ? 41.904 -4.641 29.041 1.00 24.75 109 THR A N 1
ATOM 912 C CA . THR A 1 109 ? 43.155 -4.124 28.437 1.00 24.75 109 THR A CA 1
ATOM 913 C C . THR A 1 109 ? 42.915 -3.016 27.374 1.00 24.75 109 THR A C 1
ATOM 915 O O . THR A 1 109 ? 42.165 -3.256 26.437 1.00 24.75 109 THR A O 1
ATOM 918 N N . ARG A 1 110 ? 43.664 -1.891 27.501 1.00 24.73 110 ARG A N 1
ATOM 919 C CA . ARG A 1 110 ? 44.104 -0.858 26.501 1.00 24.73 110 ARG A CA 1
ATOM 920 C C . ARG A 1 110 ? 43.009 -0.020 25.811 1.00 24.73 110 ARG A C 1
ATOM 922 O O . ARG A 1 110 ? 42.272 -0.535 24.989 1.00 24.73 110 ARG A O 1
ATOM 929 N N . VAL A 1 111 ? 42.792 1.260 26.143 1.00 22.59 111 VAL A N 1
ATOM 930 C CA . VAL A 1 111 ? 43.642 2.473 25.977 1.00 22.59 111 VAL A CA 1
ATOM 931 C C . VAL A 1 111 ? 44.202 2.643 24.562 1.00 22.59 111 VAL A C 1
ATOM 933 O O . VAL A 1 111 ? 45.219 2.044 24.223 1.00 22.59 111 VAL A O 1
ATOM 936 N N . TYR A 1 112 ? 43.559 3.528 23.800 1.00 24.31 112 TYR A N 1
ATOM 937 C CA . TYR A 1 112 ? 44.226 4.635 23.113 1.00 24.31 112 TYR A CA 1
ATOM 938 C C . TYR A 1 112 ? 43.334 5.877 23.255 1.00 24.31 112 TYR A C 1
ATOM 940 O O . TYR A 1 112 ? 42.241 5.933 22.696 1.00 24.31 112 TYR A O 1
ATOM 948 N N . GLU A 1 113 ? 43.793 6.823 24.074 1.00 26.38 113 GLU A N 1
ATOM 949 C CA . GLU A 1 113 ? 43.411 8.231 23.990 1.00 26.38 113 GLU A CA 1
ATOM 950 C C . GLU A 1 113 ? 44.000 8.807 22.699 1.00 26.38 113 GLU A C 1
ATOM 952 O O . GLU A 1 113 ? 45.174 8.582 22.404 1.00 26.38 113 GLU A O 1
ATOM 957 N N . ASP A 1 114 ? 43.217 9.609 21.984 1.00 23.66 114 ASP A N 1
ATOM 958 C CA . ASP A 1 114 ? 43.733 10.915 21.602 1.00 23.66 114 ASP A CA 1
ATOM 959 C C . ASP A 1 114 ? 42.639 11.963 21.803 1.00 23.66 114 ASP A C 1
ATOM 961 O O . ASP A 1 114 ? 41.458 11.765 21.508 1.00 23.66 114 ASP A O 1
ATOM 965 N N . SER A 1 115 ? 43.065 13.045 22.423 1.00 26.91 115 SER A N 1
ATOM 966 C CA . SER A 1 115 ? 42.280 14.051 23.107 1.00 26.91 115 SER A CA 1
ATOM 967 C C . SER A 1 115 ? 42.357 15.358 22.338 1.00 26.91 115 SER A C 1
ATOM 969 O O . SER A 1 115 ? 43.446 15.864 22.102 1.00 26.91 115 SER A O 1
ATOM 971 N N . THR A 1 116 ? 41.215 15.974 22.051 1.00 29.06 116 THR A N 1
ATOM 972 C CA . THR A 1 116 ? 41.100 17.439 22.046 1.00 29.06 116 THR A CA 1
ATOM 973 C C . THR A 1 116 ? 39.684 17.829 22.464 1.00 29.06 116 THR A C 1
ATOM 975 O O . THR A 1 116 ? 38.743 17.846 21.678 1.00 29.06 116 THR A O 1
ATOM 978 N N . GLU A 1 117 ? 39.539 18.130 23.753 1.00 26.62 117 GLU A N 1
ATOM 979 C CA . GLU A 1 117 ? 38.413 18.881 24.299 1.00 26.62 117 GLU A CA 1
ATOM 980 C C . GLU A 1 117 ? 38.452 20.336 23.806 1.00 26.62 117 GLU A C 1
ATOM 982 O O . GLU A 1 117 ? 39.503 20.979 23.855 1.00 26.62 117 GLU A O 1
ATOM 987 N N . ARG A 1 118 ? 37.286 20.912 23.493 1.00 24.72 118 ARG A N 1
ATOM 988 C CA . ARG A 1 118 ? 36.870 22.187 24.104 1.00 24.72 118 ARG A CA 1
ATOM 989 C C . ARG A 1 118 ? 35.372 22.438 23.931 1.00 24.72 118 ARG A C 1
ATOM 991 O O . ARG A 1 118 ? 34.899 22.755 22.850 1.00 24.72 118 ARG A O 1
ATOM 998 N N . ASN A 1 119 ? 34.683 22.276 25.060 1.00 27.27 119 ASN A N 1
ATOM 999 C CA . ASN A 1 119 ? 33.538 23.034 25.561 1.00 27.27 119 ASN A CA 1
ATOM 1000 C C . ASN A 1 119 ? 32.758 23.902 24.565 1.00 27.27 119 ASN A C 1
ATOM 1002 O O . ASN A 1 119 ? 33.223 24.977 24.211 1.00 27.27 119 ASN A O 1
ATOM 1006 N N . GLU A 1 120 ? 31.487 23.558 24.368 1.00 26.47 120 GLU A N 1
ATOM 1007 C CA . GLU A 1 120 ? 30.400 24.506 24.614 1.00 26.47 120 GLU A CA 1
ATOM 1008 C C . GLU A 1 120 ? 29.146 23.743 25.059 1.00 26.47 120 GLU A C 1
ATOM 1010 O O . GLU A 1 120 ? 28.547 22.962 24.324 1.00 26.47 120 GLU A O 1
ATOM 1015 N N . ARG A 1 121 ? 28.774 23.945 26.327 1.00 31.33 121 ARG A N 1
ATOM 1016 C CA . ARG A 1 121 ? 27.458 23.590 26.851 1.00 31.33 121 ARG A CA 1
ATOM 1017 C C . ARG A 1 121 ? 26.447 24.543 26.217 1.00 31.33 121 ARG A C 1
ATOM 1019 O O . ARG A 1 121 ? 26.417 25.714 26.588 1.00 31.33 121 ARG A O 1
ATOM 1026 N N . GLN A 1 122 ? 25.588 24.035 25.344 1.00 27.86 122 GLN A N 1
ATOM 1027 C CA . GLN A 1 122 ? 24.268 24.618 25.122 1.00 27.86 122 GLN A CA 1
ATOM 1028 C C . GLN A 1 122 ? 23.194 23.591 25.485 1.00 27.86 122 GLN A C 1
ATOM 1030 O O . GLN A 1 122 ? 23.367 22.384 25.350 1.00 27.86 122 GLN A O 1
ATOM 1035 N N . GLN A 1 123 ? 22.151 24.135 26.095 1.00 29.45 123 GLN A N 1
ATOM 1036 C CA . GLN A 1 123 ? 21.047 23.509 26.813 1.00 29.45 123 GLN A CA 1
ATOM 1037 C C . GLN A 1 123 ? 20.216 22.545 25.934 1.00 29.45 123 GLN A C 1
ATOM 1039 O O . GLN A 1 123 ? 20.358 22.558 24.712 1.00 29.45 123 GLN A O 1
ATOM 1044 N N . PRO A 1 124 ? 19.387 21.665 26.531 1.00 28.89 124 PRO A N 1
ATOM 1045 C CA . PRO A 1 124 ? 18.810 20.526 25.829 1.00 28.89 124 PRO A CA 1
ATOM 1046 C C . PRO A 1 124 ? 17.721 20.983 24.853 1.00 28.89 124 PRO A C 1
ATOM 1048 O O . PRO A 1 124 ? 16.712 21.550 25.262 1.00 28.89 124 PRO A O 1
ATOM 1051 N N . ASN A 1 125 ? 17.897 20.695 23.563 1.00 29.84 125 ASN A N 1
ATOM 1052 C CA . ASN A 1 125 ? 16.801 20.783 22.605 1.00 29.84 125 ASN A CA 1
ATOM 1053 C C . ASN A 1 125 ? 15.851 19.604 22.852 1.00 29.84 125 ASN A C 1
ATOM 1055 O O . ASN A 1 125 ? 16.071 18.501 22.350 1.00 29.84 125 ASN A O 1
ATOM 1059 N N . GLU A 1 126 ? 14.774 19.850 23.595 1.00 36.97 126 GLU A N 1
ATOM 1060 C CA . GLU A 1 126 ? 13.630 18.932 23.719 1.00 36.97 126 GLU A CA 1
ATOM 1061 C C . GLU A 1 126 ? 12.993 18.589 22.348 1.00 36.97 126 GLU A C 1
ATOM 1063 O O . GLU A 1 126 ? 12.256 17.613 22.238 1.00 36.97 126 GLU A O 1
ATOM 1068 N N . GLU A 1 127 ? 13.333 19.308 21.270 1.00 35.34 127 GLU A N 1
ATOM 1069 C CA . GLU A 1 127 ? 12.803 19.101 19.911 1.00 35.34 127 GLU A CA 1
ATOM 1070 C C . GLU A 1 127 ? 13.437 17.952 19.099 1.00 35.34 127 GLU A C 1
ATOM 1072 O O . GLU A 1 127 ? 12.945 17.644 18.013 1.00 35.34 127 GLU A O 1
ATOM 1077 N N . PHE A 1 128 ? 14.488 17.281 19.589 1.00 30.88 128 PHE A N 1
ATOM 1078 C CA . PHE A 1 128 ? 15.194 16.237 18.820 1.00 30.88 128 PHE A CA 1
ATOM 1079 C C . PHE A 1 128 ? 15.156 14.830 19.429 1.00 30.88 128 PHE A C 1
ATOM 1081 O O . PHE A 1 128 ? 15.891 13.949 18.994 1.00 30.88 128 PHE A O 1
ATOM 1088 N N . ASN A 1 129 ? 14.235 14.552 20.353 1.00 34.34 129 ASN A N 1
ATOM 1089 C CA . ASN A 1 129 ? 13.996 13.187 20.845 1.00 34.34 129 ASN A CA 1
ATOM 1090 C C . ASN A 1 129 ? 13.022 12.373 19.960 1.00 34.34 129 ASN A C 1
ATOM 1092 O O . ASN A 1 129 ? 12.293 11.510 20.443 1.00 34.34 129 ASN A O 1
ATOM 1096 N N . ILE A 1 130 ? 13.008 12.635 18.647 1.00 43.81 130 ILE A N 1
ATOM 1097 C CA . ILE A 1 130 ? 12.262 11.843 17.648 1.00 43.81 130 ILE A CA 1
ATOM 1098 C C . ILE A 1 130 ? 13.113 10.658 17.131 1.00 43.81 130 ILE A C 1
ATOM 1100 O O . ILE A 1 130 ? 12.632 9.821 16.372 1.00 43.81 130 ILE A O 1
ATOM 1104 N N . ASP A 1 131 ? 14.364 10.512 17.576 1.00 42.03 131 ASP A N 1
ATOM 1105 C CA . ASP A 1 131 ? 15.262 9.425 17.159 1.00 42.03 131 ASP A CA 1
ATOM 1106 C C . ASP A 1 131 ? 14.980 8.093 17.885 1.00 42.03 131 ASP A C 1
ATOM 1108 O O . ASP A 1 131 ? 15.872 7.421 18.404 1.00 42.03 131 ASP A O 1
ATOM 1112 N N . ASN A 1 132 ? 13.728 7.628 17.855 1.00 50.72 132 ASN A N 1
ATOM 1113 C CA . ASN A 1 132 ? 13.524 6.186 17.835 1.00 50.72 132 ASN A CA 1
ATOM 1114 C C . ASN A 1 132 ? 13.750 5.725 16.391 1.00 50.72 132 ASN A C 1
ATOM 1116 O O . ASN A 1 132 ? 12.903 5.957 15.525 1.00 50.72 132 ASN A O 1
ATOM 1120 N N . ASN A 1 133 ? 14.892 5.078 16.127 1.00 55.88 133 ASN A N 1
ATOM 1121 C CA . ASN A 1 133 ? 15.264 4.553 14.804 1.00 55.88 133 ASN A CA 1
ATOM 1122 C C . ASN A 1 133 ? 14.106 3.812 14.115 1.00 55.88 133 ASN A C 1
ATOM 1124 O O . ASN A 1 133 ? 13.968 3.880 12.898 1.00 55.88 133 ASN A O 1
ATOM 1128 N N . ASN A 1 134 ? 13.233 3.159 14.888 1.00 60.72 134 ASN A N 1
ATOM 1129 C CA . ASN A 1 134 ? 12.073 2.455 14.358 1.00 60.72 134 ASN A CA 1
ATOM 1130 C C . ASN A 1 134 ? 11.025 3.400 13.732 1.00 60.72 134 ASN A C 1
ATOM 1132 O O . ASN A 1 134 ? 10.552 3.141 12.632 1.00 60.72 134 ASN A O 1
ATOM 1136 N N . THR A 1 135 ? 10.691 4.528 14.367 1.00 66.50 135 THR A N 1
ATOM 1137 C CA . THR A 1 135 ? 9.719 5.502 13.827 1.00 66.50 135 THR A CA 1
ATOM 1138 C C . THR A 1 135 ? 10.217 6.118 12.528 1.00 66.50 135 THR A C 1
ATOM 1140 O O . THR A 1 135 ? 9.458 6.240 11.565 1.00 66.50 135 THR A O 1
ATOM 1143 N N . ARG A 1 136 ? 11.509 6.453 12.478 1.00 69.88 136 ARG A N 1
ATOM 1144 C CA . ARG A 1 136 ? 12.133 7.010 11.280 1.00 69.88 136 ARG A CA 1
ATOM 1145 C C . ARG A 1 136 ? 12.142 5.994 10.143 1.00 69.88 136 ARG A C 1
ATOM 1147 O O . ARG A 1 136 ? 11.692 6.325 9.058 1.00 69.88 136 ARG A O 1
ATOM 1154 N N . VAL A 1 137 ? 12.546 4.749 10.400 1.00 68.94 137 VAL A N 1
ATOM 1155 C CA . VAL A 1 137 ? 12.512 3.668 9.396 1.00 68.94 137 VAL A CA 1
ATOM 1156 C C . VAL A 1 137 ? 11.089 3.418 8.881 1.00 68.94 137 VAL A C 1
ATOM 1158 O O . VAL A 1 137 ? 10.890 3.311 7.672 1.00 68.94 137 VAL A O 1
ATOM 1161 N N . ARG A 1 138 ? 10.082 3.391 9.765 1.00 75.06 138 ARG A N 1
ATOM 1162 C CA . ARG A 1 138 ? 8.668 3.256 9.368 1.00 75.06 138 ARG A CA 1
ATOM 1163 C C . ARG A 1 138 ? 8.221 4.405 8.459 1.00 75.06 138 ARG A C 1
ATOM 1165 O O . ARG A 1 138 ? 7.627 4.167 7.409 1.00 75.06 138 ARG A O 1
ATOM 1172 N N . PHE A 1 139 ? 8.558 5.642 8.824 1.00 84.12 139 PHE A N 1
ATOM 1173 C CA . PHE A 1 139 ? 8.249 6.816 8.011 1.00 84.12 139 PHE A CA 1
ATOM 1174 C C . PHE A 1 139 ? 8.954 6.795 6.650 1.00 84.12 139 PHE A C 1
ATOM 1176 O O . PHE A 1 139 ? 8.327 7.113 5.646 1.00 84.12 139 PHE A O 1
ATOM 1183 N N . GLU A 1 140 ? 10.234 6.417 6.595 1.00 80.06 140 GLU A N 1
ATOM 1184 C CA . GLU A 1 140 ? 10.997 6.327 5.342 1.00 80.06 140 GLU A CA 1
ATOM 1185 C C . GLU A 1 140 ? 10.312 5.398 4.334 1.00 80.06 140 GLU A C 1
ATOM 1187 O O . GLU A 1 140 ? 10.173 5.761 3.166 1.00 80.06 140 GLU A O 1
ATOM 1192 N N . ASN A 1 141 ? 9.803 4.252 4.796 1.00 76.12 141 ASN A N 1
ATOM 1193 C CA . ASN A 1 141 ? 9.058 3.316 3.952 1.00 76.12 141 ASN A CA 1
ATOM 1194 C C . ASN A 1 141 ? 7.772 3.947 3.402 1.00 76.12 141 ASN A C 1
ATOM 1196 O O . ASN A 1 141 ? 7.514 3.894 2.200 1.00 76.12 141 ASN A O 1
ATOM 1200 N N . ILE A 1 142 ? 6.983 4.589 4.265 1.00 84.69 142 ILE A N 1
ATOM 1201 C CA . ILE A 1 142 ? 5.749 5.284 3.874 1.00 84.69 142 ILE A CA 1
ATOM 1202 C C . ILE A 1 142 ? 6.042 6.418 2.885 1.00 84.69 142 ILE A C 1
ATOM 1204 O O . ILE A 1 142 ? 5.377 6.539 1.857 1.00 84.69 142 ILE A O 1
ATOM 1208 N N . PHE A 1 143 ? 7.067 7.223 3.165 1.00 83.19 143 PHE A N 1
ATOM 1209 C CA . PHE A 1 143 ? 7.489 8.337 2.326 1.00 83.19 143 PHE A CA 1
ATOM 1210 C C . PHE A 1 143 ? 7.951 7.859 0.946 1.00 83.19 143 PHE A C 1
ATOM 1212 O O . PHE A 1 143 ? 7.574 8.444 -0.072 1.00 83.19 143 PHE A O 1
ATOM 1219 N N . PHE A 1 144 ? 8.734 6.779 0.903 1.00 80.19 144 PHE A N 1
ATOM 1220 C CA . PHE A 1 144 ? 9.187 6.155 -0.334 1.00 80.19 144 PHE A CA 1
ATOM 1221 C C . PHE A 1 144 ? 8.014 5.633 -1.167 1.00 80.19 144 PHE A C 1
ATOM 1223 O O . PHE A 1 144 ? 7.905 5.983 -2.341 1.00 80.19 144 PHE A O 1
ATOM 1230 N N . ILE A 1 145 ? 7.093 4.876 -0.563 1.00 76.94 145 ILE A N 1
ATOM 1231 C CA . ILE A 1 145 ? 5.914 4.339 -1.257 1.00 76.94 145 ILE A CA 1
ATOM 1232 C C . ILE A 1 145 ? 5.053 5.482 -1.799 1.00 76.94 145 ILE A C 1
ATOM 1234 O O . ILE A 1 145 ? 4.671 5.465 -2.968 1.00 76.94 145 ILE A O 1
ATOM 1238 N N . TYR A 1 146 ? 4.798 6.519 -1.002 1.00 84.06 146 TYR A N 1
ATOM 1239 C CA . TYR A 1 146 ? 4.030 7.680 -1.455 1.00 84.06 146 TYR A CA 1
ATOM 1240 C C . TYR A 1 146 ? 4.679 8.363 -2.668 1.00 84.06 146 TYR A C 1
ATOM 1242 O O . TYR A 1 146 ? 3.996 8.717 -3.629 1.00 84.06 146 TYR A O 1
ATOM 1250 N N . LYS A 1 147 ? 6.013 8.497 -2.653 1.00 81.75 147 LYS A N 1
ATOM 1251 C CA . LYS A 1 147 ? 6.799 9.070 -3.754 1.00 81.75 147 LYS A CA 1
ATOM 1252 C C . LYS A 1 147 ? 6.750 8.221 -5.022 1.00 81.75 147 LYS A C 1
ATOM 1254 O O . LYS A 1 147 ? 6.600 8.768 -6.112 1.00 81.75 147 LYS A O 1
ATOM 1259 N N . MET A 1 148 ? 6.897 6.904 -4.887 1.00 78.56 148 MET A N 1
ATOM 1260 C CA . MET A 1 148 ? 6.918 5.970 -6.018 1.00 78.56 148 MET A CA 1
ATOM 1261 C C . MET A 1 148 ? 5.595 5.956 -6.785 1.00 78.56 148 MET A C 1
ATOM 1263 O O . MET A 1 148 ? 5.590 5.765 -7.996 1.00 78.56 148 MET A O 1
ATOM 1267 N N . ASN A 1 149 ? 4.486 6.254 -6.107 1.00 74.06 149 ASN A N 1
ATOM 1268 C CA . ASN A 1 149 ? 3.158 6.330 -6.712 1.00 74.06 149 ASN A CA 1
ATOM 1269 C C . ASN A 1 149 ? 2.854 7.679 -7.403 1.00 74.06 149 ASN A C 1
ATOM 1271 O O . ASN A 1 149 ? 1.701 8.001 -7.676 1.00 74.06 149 ASN A O 1
ATOM 1275 N N . GLY A 1 150 ? 3.882 8.482 -7.706 1.00 64.56 150 GLY A N 1
ATOM 1276 C CA . GLY A 1 150 ? 3.786 9.616 -8.635 1.00 64.56 150 GLY A CA 1
ATOM 1277 C C . GLY A 1 150 ? 3.116 10.880 -8.087 1.00 64.56 150 GLY A C 1
ATOM 1278 O O . GLY A 1 150 ? 2.922 11.838 -8.836 1.00 64.56 150 GLY A O 1
ATOM 1279 N N . VAL A 1 151 ? 2.786 10.920 -6.793 1.00 76.06 151 VAL A N 1
ATOM 1280 C CA . VAL A 1 151 ? 2.206 12.099 -6.137 1.00 76.06 151 VAL A CA 1
ATOM 1281 C C . VAL A 1 151 ? 3.308 12.976 -5.536 1.00 76.06 151 VAL A C 1
ATOM 1283 O O . VAL A 1 151 ? 4.315 12.486 -5.025 1.00 76.06 151 VAL A O 1
ATOM 1286 N N . SER A 1 152 ? 3.123 14.300 -5.576 1.00 81.62 152 SER A N 1
ATOM 1287 C CA . SER A 1 152 ? 4.032 15.248 -4.920 1.00 81.62 152 SER A CA 1
ATOM 1288 C C . SER A 1 152 ? 4.157 14.919 -3.433 1.00 81.62 152 SER A C 1
ATOM 1290 O O . SER A 1 152 ? 3.176 14.976 -2.707 1.00 81.62 152 SER A O 1
ATOM 1292 N N . THR A 1 153 ? 5.351 14.595 -2.941 1.00 78.44 153 THR A N 1
ATOM 1293 C CA . THR A 1 153 ? 5.535 14.187 -1.536 1.00 78.44 153 THR A CA 1
ATOM 1294 C C . THR A 1 153 ? 5.607 15.356 -0.559 1.00 78.44 153 THR A C 1
ATOM 1296 O O . THR A 1 153 ? 5.463 15.161 0.645 1.00 78.44 153 THR A O 1
ATOM 1299 N N . GLY A 1 154 ? 5.817 16.581 -1.053 1.00 85.88 154 GLY A N 1
ATOM 1300 C CA . GLY A 1 154 ? 6.115 17.739 -0.209 1.00 85.88 154 GLY A CA 1
ATOM 1301 C C . GLY A 1 154 ? 7.463 17.608 0.514 1.00 85.88 154 GLY A C 1
ATOM 1302 O O . GLY A 1 154 ? 8.322 16.811 0.122 1.00 85.88 154 GLY A O 1
ATOM 1303 N N . LYS A 1 155 ? 7.666 18.415 1.564 1.00 89.31 155 LYS A N 1
ATOM 1304 C CA . LYS A 1 155 ? 8.890 18.370 2.376 1.00 89.31 155 LYS A CA 1
ATOM 1305 C C . LYS A 1 155 ? 8.855 17.191 3.341 1.00 89.31 155 LYS A C 1
ATOM 1307 O O . LYS A 1 155 ? 7.928 17.057 4.138 1.00 89.31 155 LYS A O 1
ATOM 1312 N N . LYS A 1 156 ? 9.915 16.389 3.300 1.00 84.88 156 LYS A N 1
ATOM 1313 C CA . LYS A 1 156 ? 10.071 15.168 4.093 1.00 84.88 156 LYS A CA 1
ATOM 1314 C C . LYS A 1 156 ? 9.959 15.408 5.600 1.00 84.88 156 LYS A C 1
ATOM 1316 O O . LYS A 1 156 ? 9.181 14.725 6.251 1.00 84.88 156 LYS A O 1
ATOM 1321 N N . ASP A 1 157 ? 10.651 16.415 6.128 1.00 84.06 157 ASP A N 1
ATOM 1322 C CA . ASP A 1 157 ? 10.649 16.695 7.571 1.00 84.06 157 ASP A CA 1
ATOM 1323 C C . ASP A 1 157 ? 9.278 17.158 8.082 1.00 84.06 157 ASP A C 1
ATOM 1325 O O . ASP A 1 157 ? 8.881 16.821 9.193 1.00 84.06 157 ASP A O 1
ATOM 1329 N N . GLU A 1 158 ? 8.521 17.900 7.265 1.00 88.19 158 GLU A N 1
ATOM 1330 C CA . GLU A 1 158 ? 7.159 18.312 7.626 1.00 88.19 158 GLU A CA 1
ATOM 1331 C C . GLU A 1 158 ? 6.204 17.112 7.655 1.00 88.19 158 GLU A C 1
ATOM 1333 O O . GLU A 1 158 ? 5.374 17.008 8.554 1.00 88.19 158 GLU A O 1
ATOM 1338 N N . ALA A 1 159 ? 6.341 16.188 6.700 1.00 89.00 159 ALA A N 1
ATOM 1339 C CA . ALA A 1 159 ? 5.554 14.961 6.676 1.00 89.00 159 ALA A CA 1
ATOM 1340 C C . ALA A 1 159 ? 5.935 13.998 7.815 1.00 89.00 159 ALA A C 1
ATOM 1342 O O . ALA A 1 159 ? 5.053 13.345 8.364 1.00 89.00 159 ALA A O 1
ATOM 1343 N N . LEU A 1 160 ? 7.214 13.939 8.210 1.00 87.94 160 LEU A N 1
ATOM 1344 C CA . LEU A 1 160 ? 7.666 13.138 9.353 1.00 87.94 160 LEU A CA 1
ATOM 1345 C C . LEU A 1 160 ? 7.036 13.630 10.656 1.00 87.94 160 LEU A C 1
ATOM 1347 O O . LEU A 1 160 ? 6.527 12.824 11.430 1.00 87.94 160 LEU A O 1
ATOM 1351 N N . LYS A 1 161 ? 7.046 14.949 10.883 1.00 87.50 161 LYS A N 1
ATOM 1352 C CA . LYS A 1 161 ? 6.423 15.554 12.069 1.00 87.50 161 LYS A CA 1
ATOM 1353 C C . LYS A 1 161 ? 4.942 15.202 12.166 1.00 87.50 161 LYS A C 1
ATOM 1355 O O . LYS A 1 161 ? 4.472 14.872 13.247 1.00 87.50 161 LYS A O 1
ATOM 1360 N N . GLU A 1 162 ? 4.235 15.234 11.040 1.00 87.69 162 GLU A N 1
ATOM 1361 C CA . GLU A 1 162 ? 2.825 14.856 11.002 1.00 87.69 162 GLU A CA 1
ATOM 1362 C C . GLU A 1 162 ? 2.631 13.353 11.236 1.00 87.69 162 GLU A C 1
ATOM 1364 O O . GLU A 1 162 ? 1.803 12.964 12.050 1.00 87.69 162 GLU A O 1
ATOM 1369 N N . TYR A 1 163 ? 3.425 12.496 10.587 1.00 86.88 163 TYR A N 1
ATOM 1370 C CA . TYR A 1 163 ? 3.316 11.036 10.688 1.00 86.88 163 TYR A CA 1
ATOM 1371 C C . TYR A 1 163 ? 3.370 10.506 12.129 1.00 86.88 163 TYR A C 1
ATOM 1373 O O . TYR A 1 163 ? 2.682 9.542 12.462 1.00 86.88 163 TYR A O 1
ATOM 1381 N N . ILE A 1 164 ? 4.142 11.155 13.001 1.00 84.31 164 ILE A N 1
ATOM 1382 C CA . ILE A 1 164 ? 4.257 10.782 14.418 1.00 84.31 164 ILE A CA 1
ATOM 1383 C C . ILE A 1 164 ? 2.893 10.818 15.128 1.00 84.31 164 ILE A C 1
ATOM 1385 O O . ILE A 1 164 ? 2.644 9.993 16.006 1.00 84.31 164 ILE A O 1
ATOM 1389 N N . ASN A 1 165 ? 1.975 11.691 14.704 1.00 82.75 165 ASN A N 1
ATOM 1390 C CA . ASN A 1 165 ? 0.624 11.796 15.268 1.00 82.75 165 ASN A CA 1
ATOM 1391 C C . ASN A 1 165 ? -0.308 10.641 14.851 1.00 82.75 165 ASN A C 1
ATOM 1393 O O . ASN A 1 165 ? -1.428 10.534 15.352 1.00 82.75 165 ASN A O 1
ATOM 1397 N N . HIS A 1 166 ? 0.148 9.784 13.932 1.00 79.38 166 HIS A N 1
ATOM 1398 C CA . HIS A 1 166 ? -0.633 8.707 13.317 1.00 79.38 166 HIS A CA 1
ATOM 1399 C C . HIS A 1 166 ? -0.013 7.321 13.544 1.00 79.38 166 HIS A C 1
ATOM 1401 O O . HIS A 1 166 ? -0.432 6.347 12.924 1.00 79.38 166 HIS A O 1
ATOM 1407 N N . MET A 1 167 ? 0.968 7.198 14.449 1.00 77.88 167 MET A N 1
ATOM 1408 C CA . MET A 1 167 ? 1.683 5.939 14.725 1.00 77.88 167 MET A CA 1
ATOM 1409 C C . MET A 1 167 ? 0.801 4.803 15.267 1.00 77.88 167 MET A C 1
ATOM 1411 O O . MET A 1 167 ? 1.230 3.646 15.240 1.00 77.88 167 MET A O 1
ATOM 1415 N N . GLN A 1 168 ? -0.395 5.128 15.761 1.00 73.75 168 GLN A N 1
ATOM 1416 C CA . GLN A 1 168 ? -1.440 4.189 16.170 1.00 73.75 168 GLN A CA 1
ATOM 1417 C C . GLN A 1 168 ? -2.037 3.412 14.992 1.00 73.75 168 GLN A C 1
ATOM 1419 O O . GLN A 1 168 ? -2.615 2.348 15.197 1.00 73.75 168 GLN A O 1
ATOM 1424 N N . VAL A 1 169 ? -1.908 3.925 13.766 1.00 73.00 169 VAL A N 1
ATOM 1425 C CA . VAL A 1 169 ? -2.339 3.216 12.563 1.00 73.00 169 VAL A CA 1
ATOM 1426 C C . VAL A 1 169 ? -1.275 2.170 12.205 1.00 73.00 169 VAL A C 1
ATOM 1428 O O . VAL A 1 169 ? -0.101 2.524 12.060 1.00 73.00 169 VAL A O 1
ATOM 1431 N N . PRO A 1 170 ? -1.642 0.885 12.042 1.00 73.19 170 PRO A N 1
ATOM 1432 C CA . PRO A 1 170 ? -0.690 -0.135 11.616 1.00 73.19 170 PRO A CA 1
ATOM 1433 C C . PRO A 1 170 ? -0.095 0.180 10.236 1.00 73.19 170 PRO A C 1
ATOM 1435 O O . PRO A 1 170 ? -0.818 0.559 9.315 1.00 73.19 170 PRO A O 1
ATOM 1438 N N . ASP A 1 171 ? 1.209 -0.054 10.054 1.00 70.81 171 ASP A N 1
ATOM 1439 C CA . ASP A 1 171 ? 1.919 0.287 8.805 1.00 70.81 171 ASP A CA 1
ATOM 1440 C C . ASP A 1 171 ? 1.286 -0.357 7.571 1.00 70.81 171 ASP A C 1
ATOM 1442 O O . ASP A 1 171 ? 1.171 0.282 6.529 1.00 70.81 171 ASP A O 1
ATOM 1446 N N . LYS A 1 172 ? 0.831 -1.610 7.697 1.00 67.56 172 LYS A N 1
ATOM 1447 C CA . LYS A 1 172 ? 0.149 -2.335 6.617 1.00 67.56 172 LYS A CA 1
ATOM 1448 C C . LYS A 1 172 ? -1.100 -1.594 6.123 1.00 67.56 172 LYS A C 1
ATOM 1450 O O . LYS A 1 172 ? -1.321 -1.515 4.917 1.00 67.56 172 LYS A O 1
ATOM 1455 N N . GLU A 1 173 ? -1.868 -1.010 7.043 1.00 72.69 173 GLU A N 1
ATOM 1456 C CA . GLU A 1 173 ? -3.093 -0.275 6.727 1.00 72.69 173 GLU A CA 1
ATOM 1457 C C . GLU A 1 173 ? -2.757 1.078 6.110 1.00 72.69 173 GLU A C 1
ATOM 1459 O O . GLU A 1 173 ? -3.343 1.455 5.100 1.00 72.69 173 GLU A O 1
ATOM 1464 N N . MET A 1 174 ? -1.751 1.772 6.650 1.00 82.62 174 MET A N 1
ATOM 1465 C CA . MET A 1 174 ? -1.284 3.043 6.096 1.00 82.62 174 MET A CA 1
ATOM 1466 C C . MET A 1 174 ? -0.731 2.873 4.672 1.00 82.62 174 MET A C 1
ATOM 1468 O O . MET A 1 174 ? -1.069 3.640 3.774 1.00 82.62 174 MET A O 1
ATOM 1472 N N . ILE A 1 175 ? 0.075 1.836 4.429 1.00 78.88 175 ILE A N 1
ATOM 1473 C CA . ILE A 1 175 ? 0.616 1.520 3.100 1.00 78.88 175 ILE A CA 1
ATOM 1474 C C . ILE A 1 175 ? -0.513 1.192 2.121 1.00 78.88 175 ILE A C 1
ATOM 1476 O O . ILE A 1 175 ? -0.537 1.724 1.009 1.00 78.88 175 ILE A O 1
ATOM 1480 N N . ARG A 1 176 ? -1.471 0.353 2.533 1.00 73.19 176 ARG A N 1
ATOM 1481 C CA . ARG A 1 176 ? -2.645 0.026 1.718 1.00 73.19 176 ARG A CA 1
ATOM 1482 C C . ARG A 1 176 ? -3.458 1.280 1.396 1.00 73.19 176 ARG A C 1
ATOM 1484 O O . ARG A 1 176 ? -3.829 1.474 0.240 1.00 73.19 176 ARG A O 1
ATOM 1491 N N . ALA A 1 177 ? -3.687 2.141 2.384 1.00 80.81 177 ALA A N 1
ATOM 1492 C CA . ALA A 1 177 ? -4.410 3.393 2.211 1.00 80.81 177 ALA A CA 1
ATOM 1493 C C . ALA A 1 177 ? -3.720 4.318 1.203 1.00 80.81 177 ALA A C 1
ATOM 1495 O O . ALA A 1 177 ? -4.373 4.847 0.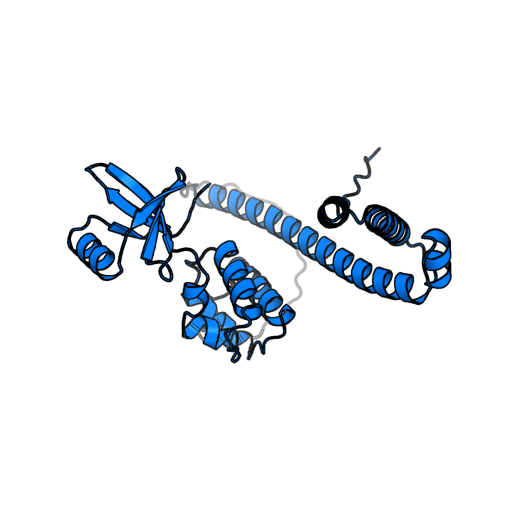311 1.00 80.81 177 ALA A O 1
ATOM 1496 N N . ILE A 1 178 ? -2.393 4.452 1.283 1.00 85.62 178 ILE A N 1
ATOM 1497 C CA . ILE A 1 178 ? -1.596 5.228 0.323 1.00 85.62 178 ILE A CA 1
ATOM 1498 C C . ILE A 1 178 ? -1.714 4.648 -1.086 1.00 85.62 178 ILE A C 1
ATOM 1500 O O . ILE A 1 178 ? -1.921 5.395 -2.043 1.00 85.62 178 ILE A O 1
ATOM 1504 N N . TYR A 1 179 ? -1.603 3.328 -1.233 1.00 78.44 179 TYR A N 1
ATOM 1505 C CA . TYR A 1 179 ? -1.725 2.681 -2.536 1.00 78.44 179 TYR A CA 1
ATOM 1506 C C . TYR A 1 179 ? -3.098 2.949 -3.166 1.00 78.44 179 TYR A C 1
ATOM 1508 O O . TYR A 1 179 ? -3.173 3.410 -4.303 1.00 78.44 179 TYR A O 1
ATOM 1516 N N . LEU A 1 180 ? -4.183 2.737 -2.415 1.00 79.56 180 LEU A N 1
ATOM 1517 C CA . LEU A 1 180 ? -5.541 2.981 -2.905 1.00 79.56 180 LEU A CA 1
ATOM 1518 C C . LEU A 1 180 ? -5.782 4.462 -3.203 1.00 79.56 180 LEU A C 1
ATOM 1520 O O . LEU A 1 180 ? -6.283 4.795 -4.273 1.00 79.56 180 LEU A O 1
ATOM 1524 N N . TYR A 1 181 ? -5.349 5.352 -2.310 1.00 86.56 181 TYR A N 1
ATOM 1525 C CA . TYR A 1 181 ? -5.466 6.793 -2.491 1.00 86.56 181 TYR A CA 1
ATOM 1526 C C . TYR A 1 181 ? -4.778 7.276 -3.763 1.00 86.56 181 TYR A C 1
ATOM 1528 O O . TYR A 1 181 ? -5.345 8.059 -4.520 1.00 86.56 181 TYR A O 1
ATOM 1536 N N . THR A 1 182 ? -3.551 6.827 -4.015 1.00 84.38 182 THR A N 1
ATOM 1537 C CA . THR A 1 182 ? -2.762 7.276 -5.171 1.00 84.38 182 THR A CA 1
ATOM 1538 C C . THR A 1 182 ? -3.298 6.729 -6.496 1.00 84.38 182 THR A C 1
ATOM 1540 O O . THR A 1 182 ? -3.190 7.412 -7.513 1.00 84.38 182 THR A O 1
ATOM 1543 N N . HIS A 1 183 ? -3.963 5.570 -6.476 1.00 80.75 183 HIS A N 1
ATOM 1544 C CA . HIS A 1 183 ? -4.555 4.929 -7.656 1.00 80.75 183 HIS A CA 1
ATOM 1545 C C . HIS A 1 183 ? -6.050 5.202 -7.856 1.00 80.75 183 HIS A C 1
ATOM 1547 O O . HIS A 1 183 ? -6.604 4.822 -8.892 1.00 80.75 183 HIS A O 1
ATOM 1553 N N . ASP A 1 184 ? -6.714 5.861 -6.907 1.00 82.38 184 ASP A N 1
ATOM 1554 C CA . ASP A 1 184 ? -8.117 6.230 -7.042 1.00 82.38 184 ASP A CA 1
ATOM 1555 C C . ASP A 1 184 ? -8.302 7.228 -8.198 1.00 82.38 184 ASP A C 1
ATOM 1557 O O . ASP A 1 184 ? -7.880 8.385 -8.126 1.00 82.38 184 ASP A O 1
ATOM 1561 N N . ARG A 1 185 ? -8.944 6.763 -9.274 1.00 81.94 185 ARG A N 1
ATOM 1562 C CA . ARG A 1 185 ? -9.206 7.545 -10.491 1.00 81.94 185 ARG A CA 1
ATOM 1563 C C . ARG A 1 185 ? -10.345 8.547 -10.329 1.00 81.94 185 ARG A C 1
ATOM 1565 O O . ARG A 1 185 ? -10.478 9.427 -11.173 1.00 81.94 185 ARG A O 1
ATOM 1572 N N . SER A 1 186 ? -11.177 8.402 -9.297 1.00 79.38 186 SER A N 1
ATOM 1573 C CA . SER A 1 186 ? -12.263 9.346 -9.022 1.00 79.38 186 SER A CA 1
ATOM 1574 C C . SER A 1 186 ? -11.730 10.643 -8.406 1.00 79.38 186 SER A C 1
ATOM 1576 O O . SER A 1 186 ? -12.252 11.727 -8.672 1.00 79.38 186 SER A O 1
ATOM 1578 N N . ASN A 1 187 ? -10.629 10.554 -7.657 1.00 79.88 187 ASN A N 1
ATOM 1579 C CA . ASN A 1 187 ? -9.978 11.706 -7.064 1.00 79.88 187 ASN A CA 1
ATOM 1580 C C . ASN A 1 187 ? -8.870 12.285 -7.967 1.00 79.88 187 ASN A C 1
ATOM 1582 O O . ASN A 1 187 ? -7.712 11.861 -7.923 1.00 79.88 187 ASN A O 1
ATOM 1586 N N . ASN A 1 188 ? -9.227 13.325 -8.724 1.00 76.31 188 ASN A N 1
ATOM 1587 C CA . ASN A 1 188 ? -8.319 14.061 -9.612 1.00 76.31 188 ASN A CA 1
ATOM 1588 C C . ASN A 1 188 ? -7.292 14.945 -8.880 1.00 76.31 188 ASN A C 1
ATOM 1590 O O . ASN A 1 188 ? -6.339 15.409 -9.507 1.00 76.31 188 ASN A O 1
ATOM 1594 N N . PHE A 1 189 ? -7.469 15.207 -7.579 1.00 82.31 189 PHE A N 1
ATOM 1595 C CA . PHE A 1 189 ? -6.574 16.060 -6.801 1.00 82.31 189 PHE A CA 1
ATOM 1596 C C . PHE A 1 189 ? -5.889 15.272 -5.683 1.00 82.31 189 PHE A C 1
ATOM 1598 O O . PHE A 1 189 ? -6.498 14.882 -4.686 1.00 82.31 189 PHE A O 1
ATOM 1605 N N . LYS A 1 190 ? -4.578 15.066 -5.830 1.00 87.25 190 LYS A N 1
ATOM 1606 C CA . LYS A 1 190 ? -3.777 14.361 -4.830 1.00 87.25 190 LYS A CA 1
ATOM 1607 C C . LYS A 1 190 ? -3.009 15.350 -3.951 1.00 87.25 190 LYS A C 1
ATOM 1609 O O . LYS A 1 190 ? -2.223 16.163 -4.437 1.00 87.25 190 LYS A O 1
ATOM 1614 N N . TYR A 1 191 ? -3.236 15.264 -2.647 1.00 89.94 191 TYR A N 1
ATOM 1615 C CA . TYR A 1 191 ? -2.491 15.959 -1.610 1.00 89.94 191 TYR A CA 1
ATOM 1616 C C . TYR A 1 191 ? -1.042 15.481 -1.568 1.00 89.94 191 TYR A C 1
ATOM 1618 O O . TYR A 1 191 ? -0.716 14.377 -1.999 1.00 89.94 191 TYR A O 1
ATOM 1626 N N . ASN A 1 192 ? -0.163 16.298 -0.992 1.00 92.06 192 ASN A N 1
ATOM 1627 C CA . ASN A 1 192 ? 1.140 15.801 -0.567 1.00 92.06 192 ASN A CA 1
ATOM 1628 C C . ASN A 1 192 ? 1.029 14.956 0.705 1.00 92.06 192 ASN A C 1
ATOM 1630 O O . ASN A 1 192 ? 0.005 15.012 1.380 1.00 92.06 192 ASN A O 1
ATOM 1634 N N . LEU A 1 193 ? 2.075 14.193 1.039 1.00 90.62 193 LEU A N 1
ATOM 1635 C CA . LEU A 1 193 ? 2.019 13.251 2.161 1.00 90.62 193 LEU A CA 1
ATOM 1636 C C . LEU A 1 193 ? 1.657 13.938 3.485 1.00 90.62 193 LEU A C 1
ATOM 1638 O O . LEU A 1 193 ? 0.846 13.414 4.238 1.00 90.62 193 LEU A O 1
ATOM 1642 N N . LYS A 1 194 ? 2.200 15.134 3.744 1.00 92.69 194 LYS A N 1
ATOM 1643 C CA . LYS A 1 194 ? 1.823 15.934 4.917 1.00 92.69 194 LYS A CA 1
ATOM 1644 C C . LYS A 1 194 ? 0.312 16.176 4.944 1.00 92.69 194 LYS A C 1
ATOM 1646 O O . LYS A 1 194 ? -0.337 15.800 5.904 1.00 92.69 194 LYS A O 1
ATOM 1651 N N . ASN A 1 195 ? -0.253 16.751 3.885 1.00 91.06 195 ASN A N 1
ATOM 1652 C CA . ASN A 1 195 ? -1.676 17.088 3.832 1.00 91.06 195 ASN A CA 1
ATOM 1653 C C . ASN A 1 195 ? -2.577 15.843 3.795 1.00 91.06 195 ASN A C 1
ATOM 1655 O O . ASN A 1 195 ? -3.678 15.884 4.327 1.00 91.06 195 ASN A O 1
ATOM 1659 N N . PHE A 1 196 ? -2.116 14.740 3.205 1.00 91.19 196 PHE A N 1
ATOM 1660 C CA . PHE A 1 196 ? -2.798 13.446 3.255 1.00 91.19 196 PHE A CA 1
ATOM 1661 C C . PHE A 1 196 ? -2.951 12.943 4.698 1.00 91.19 196 PHE A C 1
ATOM 1663 O O . PHE A 1 196 ? -4.023 12.471 5.073 1.00 91.19 196 PHE A O 1
ATOM 1670 N N . LEU A 1 197 ? -1.905 13.101 5.515 1.00 88.38 197 LEU A N 1
ATOM 1671 C CA . LEU A 1 197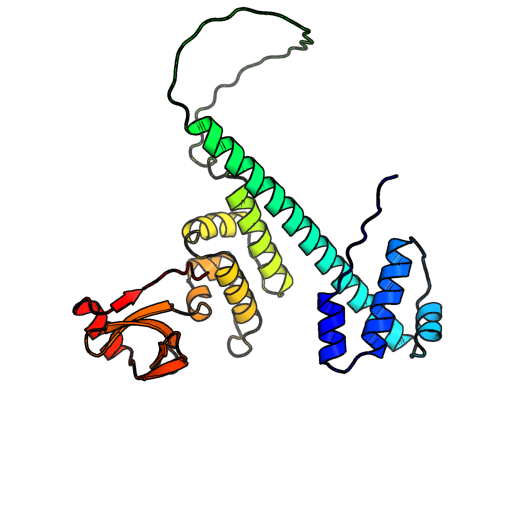 ? -1.921 12.753 6.935 1.00 88.38 197 LEU A CA 1
ATOM 1672 C C . LEU A 1 197 ? -2.717 13.774 7.766 1.00 88.38 197 LEU A C 1
ATOM 1674 O O . LEU A 1 197 ? -3.619 13.383 8.501 1.00 88.38 197 LEU A O 1
ATOM 1678 N N . THR A 1 198 ? -2.451 15.075 7.605 1.00 89.69 198 THR A N 1
ATOM 1679 C CA . THR A 1 198 ? -3.127 16.156 8.348 1.00 89.69 198 THR A CA 1
ATOM 1680 C C . THR A 1 198 ? -4.641 16.144 8.125 1.00 89.69 198 THR A C 1
ATOM 1682 O O . THR A 1 198 ? -5.402 16.300 9.075 1.00 89.69 198 THR A O 1
ATOM 1685 N N . ASN A 1 199 ? -5.095 15.927 6.886 1.00 85.38 199 ASN A N 1
ATOM 1686 C CA . ASN A 1 199 ? -6.523 15.891 6.555 1.00 85.38 199 ASN A CA 1
ATOM 1687 C C . ASN A 1 199 ? -7.165 14.522 6.819 1.00 85.38 199 ASN A C 1
ATOM 1689 O O . ASN A 1 199 ? -8.334 14.332 6.497 1.00 85.38 199 ASN A O 1
ATOM 1693 N N . GLN A 1 200 ? -6.407 13.564 7.362 1.00 85.12 200 GLN A N 1
ATOM 1694 C CA . GLN A 1 200 ? -6.862 12.201 7.638 1.00 85.12 200 GLN A CA 1
ATOM 1695 C C . GLN A 1 200 ? -7.472 11.491 6.420 1.00 85.12 200 GLN A C 1
ATOM 1697 O O . GLN A 1 200 ? -8.323 10.613 6.548 1.00 85.12 200 GLN A O 1
ATOM 1702 N N . GLU A 1 201 ? -7.011 11.835 5.215 1.00 85.69 201 GLU A N 1
ATOM 1703 C CA . GLU A 1 201 ? -7.531 11.269 3.965 1.00 85.69 201 GLU A CA 1
ATOM 1704 C C . GLU A 1 201 ? -7.310 9.758 3.882 1.00 85.69 201 GLU A C 1
ATOM 1706 O O . GLU A 1 201 ? -8.083 9.054 3.238 1.00 85.69 201 GLU A O 1
ATOM 1711 N N . TYR A 1 202 ? -6.298 9.247 4.587 1.00 82.31 202 TYR A N 1
ATOM 1712 C CA . TYR A 1 202 ? -6.032 7.818 4.708 1.00 82.31 202 TYR A CA 1
ATOM 1713 C C . TYR A 1 202 ? -7.205 7.034 5.315 1.00 82.31 202 TYR A C 1
ATOM 1715 O O . TYR A 1 202 ? -7.378 5.871 4.960 1.00 82.31 202 TYR A O 1
ATOM 1723 N N . LEU A 1 203 ? -8.033 7.640 6.179 1.00 78.12 203 LEU A N 1
ATOM 1724 C CA . LEU A 1 203 ? -9.139 6.942 6.848 1.00 78.12 203 LEU A CA 1
ATOM 1725 C C . LEU A 1 203 ? -10.184 6.416 5.861 1.00 78.12 203 LEU A C 1
ATOM 1727 O O . LEU A 1 203 ? -10.698 5.325 6.071 1.00 78.12 203 LEU A O 1
ATOM 1731 N N . LYS A 1 204 ? -10.414 7.120 4.746 1.00 80.12 204 LYS A N 1
ATOM 1732 C CA . LYS A 1 204 ? -11.332 6.686 3.674 1.00 80.12 204 LYS A CA 1
ATOM 1733 C C . LYS A 1 204 ? -10.909 5.369 3.013 1.00 80.12 204 LYS A C 1
ATOM 1735 O O . LYS A 1 204 ? -11.694 4.733 2.326 1.00 80.12 204 LYS A O 1
ATOM 1740 N N . TYR A 1 205 ? -9.646 4.978 3.177 1.00 77.94 205 TYR A N 1
ATOM 1741 C CA . TYR A 1 205 ? -9.062 3.804 2.530 1.00 77.94 205 TYR A CA 1
ATOM 1742 C C . TYR A 1 205 ? -8.678 2.704 3.524 1.00 77.94 205 TYR A C 1
ATOM 1744 O O . TYR A 1 205 ? -8.184 1.650 3.108 1.00 77.94 205 TYR A O 1
ATOM 1752 N N . ILE A 1 206 ? -8.900 2.925 4.821 1.00 77.19 206 ILE A N 1
ATOM 1753 C CA . ILE A 1 206 ? -8.707 1.920 5.866 1.00 77.19 206 ILE A CA 1
ATOM 1754 C C . ILE A 1 206 ? -10.060 1.287 6.169 1.00 77.19 206 ILE A C 1
ATOM 1756 O O . ILE A 1 206 ? -11.054 1.976 6.368 1.00 77.19 206 ILE A O 1
ATOM 1760 N N . SER A 1 207 ? -10.101 -0.044 6.215 1.00 70.81 207 SER A N 1
ATOM 1761 C CA . SER A 1 207 ? -11.313 -0.750 6.625 1.00 70.81 207 SER A CA 1
ATOM 1762 C C . SER A 1 207 ? -11.613 -0.458 8.092 1.00 70.81 207 SER A C 1
ATOM 1764 O O . SER A 1 207 ? -10.785 -0.735 8.963 1.00 70.81 207 SER A O 1
ATOM 1766 N N . THR A 1 208 ? -12.807 0.060 8.370 1.00 74.06 208 THR A N 1
ATOM 1767 C CA . THR A 1 208 ? -13.239 0.344 9.739 1.00 74.06 208 THR A CA 1
ATOM 1768 C C . THR A 1 208 ? -13.665 -0.961 10.405 1.00 74.06 208 THR A C 1
ATOM 1770 O O . THR A 1 208 ? -14.753 -1.469 10.137 1.00 74.06 208 THR A O 1
ATOM 1773 N N . HIS A 1 209 ? -12.813 -1.529 11.260 1.00 80.62 209 HIS A N 1
ATOM 1774 C CA . HIS A 1 209 ? -13.182 -2.708 12.041 1.00 80.62 209 HIS A CA 1
ATOM 1775 C C . HIS A 1 209 ? -13.975 -2.282 13.279 1.00 80.62 209 HIS A C 1
ATOM 1777 O O . HIS A 1 209 ? -13.537 -1.435 14.063 1.00 80.62 209 HIS A O 1
ATOM 1783 N N . ILE A 1 210 ? -15.161 -2.855 13.445 1.00 80.06 210 ILE A N 1
ATOM 1784 C CA . ILE A 1 210 ? -16.045 -2.570 14.572 1.00 80.06 210 ILE A CA 1
ATOM 1785 C C . ILE A 1 210 ? -16.541 -3.869 15.188 1.00 80.06 210 ILE A C 1
ATOM 1787 O O . ILE A 1 210 ? -16.700 -4.889 14.516 1.00 80.06 210 ILE A O 1
ATOM 1791 N N . ARG A 1 211 ? -16.845 -3.802 16.479 1.00 87.12 211 ARG A N 1
ATOM 1792 C CA . ARG A 1 211 ? -17.596 -4.828 17.187 1.00 87.12 211 ARG A CA 1
ATOM 1793 C C . ARG A 1 211 ? -18.966 -4.272 17.527 1.00 87.12 211 ARG A C 1
ATOM 1795 O O . ARG A 1 211 ? -19.067 -3.177 18.078 1.00 87.12 211 ARG A O 1
ATOM 1802 N N . VAL A 1 212 ? -20.010 -5.014 17.182 1.00 88.56 212 VAL A N 1
ATOM 1803 C CA . VAL A 1 212 ? -21.405 -4.590 17.328 1.00 88.56 212 VAL A CA 1
ATOM 1804 C C . VAL A 1 212 ? -22.185 -5.644 18.096 1.00 88.56 212 VAL A C 1
ATOM 1806 O O . VAL A 1 212 ? -22.048 -6.841 17.840 1.00 88.56 212 VAL A O 1
ATOM 1809 N N . LEU A 1 213 ? -23.020 -5.211 19.039 1.00 87.06 213 LEU A N 1
ATOM 1810 C CA . LEU A 1 213 ? -23.952 -6.094 19.727 1.00 87.06 213 LEU A CA 1
ATOM 1811 C C . LEU A 1 213 ? -25.157 -6.373 18.818 1.00 87.06 213 LEU A C 1
ATOM 1813 O O . LEU A 1 213 ? -25.936 -5.470 18.488 1.00 87.06 213 LEU A O 1
ATOM 1817 N N . VAL A 1 214 ? -25.316 -7.634 18.426 1.00 85.69 214 VAL A N 1
ATOM 1818 C CA . VAL A 1 214 ? -26.415 -8.128 17.591 1.00 85.69 214 VAL A CA 1
ATOM 1819 C C . VAL A 1 214 ? -27.080 -9.285 18.327 1.00 85.69 214 VAL A C 1
ATOM 1821 O O . VAL A 1 214 ? -26.434 -10.271 18.669 1.00 85.69 214 VAL A O 1
ATOM 1824 N N . ASN A 1 215 ? -28.381 -9.164 18.605 1.00 85.50 215 ASN A N 1
ATOM 1825 C CA . ASN A 1 215 ? -29.172 -10.200 19.286 1.00 85.50 215 ASN A CA 1
ATOM 1826 C C . ASN A 1 215 ? -28.535 -10.711 20.600 1.00 85.50 215 ASN A C 1
ATOM 1828 O O . ASN A 1 215 ? -28.558 -11.904 20.892 1.00 85.50 215 ASN A O 1
ATOM 1832 N N . GLY A 1 216 ? -27.933 -9.808 21.383 1.00 86.25 216 GLY A N 1
ATOM 1833 C CA . GLY A 1 216 ? -27.293 -10.132 22.664 1.00 86.25 216 GLY A CA 1
ATOM 1834 C C . GLY A 1 216 ? -25.892 -10.747 22.561 1.00 86.25 216 GLY A C 1
ATOM 1835 O O . GLY A 1 216 ? -25.294 -11.038 23.592 1.00 86.25 216 GLY A O 1
ATOM 1836 N N . SER A 1 217 ? -25.350 -10.915 21.351 1.00 87.94 217 SER A N 1
ATOM 1837 C CA . SER A 1 217 ? -23.984 -11.397 21.118 1.00 87.94 217 SER A CA 1
ATOM 1838 C C . SER A 1 217 ? -23.135 -10.325 20.445 1.00 87.94 217 SER A C 1
ATOM 1840 O O . SER A 1 217 ? -23.595 -9.624 19.546 1.00 87.94 217 SER A O 1
ATOM 1842 N N . TRP A 1 218 ? -21.890 -10.180 20.888 1.00 88.00 218 TRP A N 1
ATOM 1843 C CA . TRP A 1 218 ? -20.937 -9.280 20.249 1.00 88.00 218 TRP A CA 1
ATOM 1844 C C . TRP A 1 218 ? -20.341 -9.939 19.012 1.00 88.00 218 TRP A C 1
ATOM 1846 O O . TRP A 1 218 ? -19.797 -11.039 19.096 1.00 88.00 218 TRP A O 1
ATOM 1856 N N . ILE A 1 219 ? -20.417 -9.248 17.880 1.00 89.25 219 ILE A N 1
ATOM 1857 C CA . ILE A 1 219 ? -19.906 -9.722 16.597 1.00 89.25 219 ILE A CA 1
ATOM 1858 C C . ILE A 1 219 ? -18.901 -8.694 16.077 1.00 89.25 219 ILE A C 1
ATOM 1860 O O . ILE A 1 219 ? -19.212 -7.505 16.035 1.00 89.25 219 ILE A O 1
ATOM 1864 N N . SER A 1 220 ? -17.700 -9.141 15.707 1.00 88.19 220 SER A N 1
ATOM 1865 C CA . SER A 1 220 ? -16.670 -8.309 15.063 1.00 88.19 220 SER A CA 1
ATOM 1866 C C . SER A 1 220 ? -16.760 -8.417 13.542 1.00 88.19 220 SER A C 1
ATOM 1868 O O . SER A 1 220 ? -17.195 -9.440 13.001 1.00 88.19 220 SER A O 1
ATOM 1870 N N . GLY A 1 221 ? -16.362 -7.357 12.848 1.00 85.88 221 GLY A N 1
ATOM 1871 C CA . GLY A 1 221 ? -16.452 -7.284 11.399 1.00 85.88 221 GLY A CA 1
ATOM 1872 C C . GLY A 1 221 ? -16.042 -5.930 10.841 1.00 85.88 221 GLY A C 1
ATOM 1873 O O . GLY A 1 221 ? -15.670 -5.016 11.573 1.00 85.88 221 GLY A O 1
ATOM 1874 N N . ASN A 1 222 ? -16.117 -5.806 9.523 1.00 84.56 222 ASN A N 1
ATOM 1875 C CA . ASN A 1 222 ? -15.772 -4.579 8.819 1.00 84.56 222 ASN A CA 1
ATOM 1876 C C . ASN A 1 222 ? -17.031 -3.784 8.496 1.00 84.56 222 ASN A C 1
ATOM 1878 O O . ASN A 1 222 ? -18.016 -4.338 8.008 1.00 84.56 222 ASN A O 1
ATOM 1882 N N . PHE A 1 223 ? -16.972 -2.485 8.747 1.00 80.44 223 PHE A N 1
ATOM 1883 C CA . PHE A 1 223 ? -17.979 -1.532 8.331 1.00 80.44 223 PHE A CA 1
ATOM 1884 C C . PHE A 1 223 ? -17.576 -0.881 7.006 1.00 80.44 223 PHE A C 1
ATOM 1886 O O . PHE A 1 223 ? -16.447 -0.409 6.861 1.00 80.44 223 PHE A O 1
ATOM 1893 N N . ASP A 1 224 ? -18.506 -0.903 6.058 1.00 79.25 224 ASP A N 1
ATOM 1894 C CA . ASP A 1 224 ? -18.441 -0.261 4.748 1.00 79.25 224 ASP A CA 1
ATOM 1895 C C . ASP A 1 224 ? -19.393 0.942 4.793 1.00 79.25 224 ASP A C 1
ATOM 1897 O O . ASP A 1 224 ? -20.614 0.774 4.874 1.00 79.25 224 ASP A O 1
ATOM 1901 N N . ASP A 1 225 ? -18.822 2.145 4.844 1.00 71.94 225 ASP A N 1
ATOM 1902 C CA . ASP A 1 225 ? -19.549 3.408 4.967 1.00 71.94 225 ASP A CA 1
ATOM 1903 C C . ASP A 1 225 ? -20.279 3.779 3.673 1.00 71.94 225 ASP A C 1
ATOM 1905 O O . ASP A 1 225 ? -21.426 4.219 3.734 1.00 71.94 225 ASP A O 1
ATOM 1909 N N . ASP A 1 226 ? -19.664 3.518 2.518 1.00 72.44 226 ASP A N 1
ATOM 1910 C CA . ASP A 1 226 ? -20.253 3.733 1.194 1.00 72.44 226 ASP A CA 1
ATOM 1911 C C . ASP A 1 226 ? -21.527 2.902 0.989 1.00 72.44 226 ASP A C 1
ATOM 1913 O O . ASP A 1 226 ? -22.503 3.370 0.393 1.00 72.44 226 ASP A O 1
ATOM 1917 N N . ARG A 1 227 ? -21.528 1.650 1.464 1.00 79.00 227 ARG A N 1
ATOM 1918 C CA . ARG A 1 227 ? -22.679 0.741 1.338 1.00 79.00 227 ARG A CA 1
ATOM 1919 C C . ARG A 1 227 ? -23.611 0.767 2.544 1.00 79.00 227 ARG A C 1
ATOM 1921 O O . ARG A 1 227 ? -24.684 0.175 2.455 1.00 79.00 227 ARG A O 1
ATOM 1928 N N . GLU A 1 228 ? -23.215 1.408 3.641 1.00 82.06 228 GLU A N 1
ATOM 1929 C CA . GLU A 1 228 ? -23.897 1.356 4.939 1.00 82.06 228 GLU A CA 1
ATOM 1930 C C . GLU A 1 228 ? -24.125 -0.087 5.445 1.00 82.06 228 GLU A C 1
ATOM 1932 O O . GLU A 1 228 ? -25.180 -0.441 5.986 1.00 82.06 228 GLU A O 1
ATOM 1937 N N . VAL A 1 229 ? -23.120 -0.952 5.265 1.00 85.62 229 VAL A N 1
ATOM 1938 C CA . VAL A 1 229 ? -23.187 -2.380 5.615 1.00 85.62 229 VAL A CA 1
ATOM 1939 C C . VAL A 1 229 ? -22.079 -2.750 6.594 1.00 85.62 229 VAL A C 1
ATOM 1941 O O . VAL A 1 229 ? -20.911 -2.420 6.414 1.00 85.62 229 VAL A O 1
ATOM 1944 N N . PHE A 1 230 ? -22.440 -3.511 7.622 1.00 86.12 230 PHE A N 1
ATOM 1945 C CA . PHE A 1 230 ? -21.502 -4.223 8.480 1.00 86.12 230 PHE A CA 1
ATOM 1946 C C . PHE A 1 230 ? -21.388 -5.676 8.017 1.00 86.12 230 PHE A C 1
ATOM 1948 O O . PHE A 1 230 ? -22.380 -6.403 7.996 1.00 86.12 230 PHE A O 1
ATOM 1955 N N . ARG A 1 231 ? -20.181 -6.123 7.671 1.00 87.69 231 ARG A N 1
ATOM 1956 C CA . ARG A 1 231 ? -19.897 -7.520 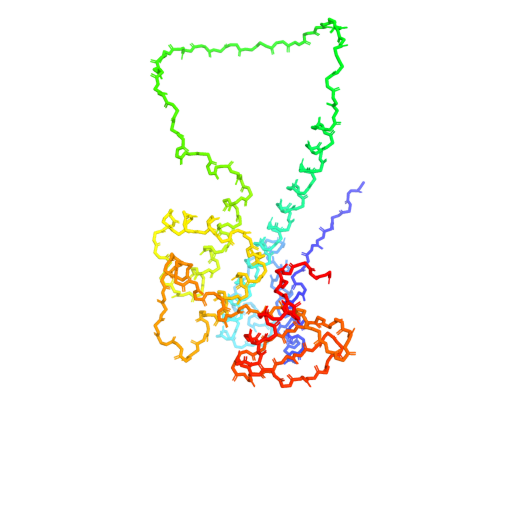7.334 1.00 87.69 231 ARG A CA 1
ATOM 1957 C C . ARG A 1 231 ? -19.121 -8.175 8.468 1.00 87.69 231 ARG A C 1
ATOM 1959 O O . ARG A 1 231 ? -17.972 -7.811 8.719 1.00 87.69 231 ARG A O 1
ATOM 1966 N N . SER A 1 232 ? -19.729 -9.149 9.132 1.00 87.62 232 SER A N 1
ATOM 1967 C CA . SER A 1 232 ? -19.098 -9.900 10.214 1.00 87.62 232 SER A CA 1
ATOM 1968 C C . SER A 1 232 ? -17.987 -10.825 9.715 1.00 87.62 232 SER A C 1
ATOM 1970 O O . SER A 1 232 ? -17.910 -11.167 8.532 1.00 87.62 232 SER A O 1
ATOM 1972 N N . SER A 1 233 ? -17.109 -11.249 10.626 1.00 80.88 233 SER A N 1
ATOM 1973 C CA . SER A 1 233 ? -15.966 -12.118 10.308 1.00 80.88 233 SER A CA 1
ATOM 1974 C C . SER A 1 233 ? -16.349 -13.490 9.731 1.00 80.88 233 SER A C 1
ATOM 1976 O O . SER A 1 233 ? -15.543 -14.106 9.040 1.00 80.88 233 SER A O 1
ATOM 1978 N N . ASP A 1 234 ? -17.567 -13.968 9.985 1.00 80.50 234 ASP A N 1
ATOM 1979 C CA . ASP A 1 234 ? -18.148 -15.188 9.402 1.00 80.50 234 ASP A CA 1
ATOM 1980 C C . ASP A 1 234 ? -18.804 -14.954 8.023 1.00 80.50 234 ASP A C 1
ATOM 1982 O O . ASP A 1 234 ? -19.321 -15.889 7.412 1.00 80.50 234 ASP A O 1
ATOM 1986 N N . GLY A 1 235 ? -18.747 -13.725 7.501 1.00 81.00 235 GLY A N 1
ATOM 1987 C CA . GLY A 1 235 ? -19.194 -13.363 6.156 1.00 81.00 235 GLY A CA 1
ATOM 1988 C C . GLY A 1 235 ? -20.658 -12.937 6.050 1.00 81.00 235 GLY A C 1
ATOM 1989 O O . GLY A 1 235 ? -21.119 -12.682 4.937 1.00 81.00 235 GLY A O 1
ATOM 1990 N N . VAL A 1 236 ? -21.387 -12.833 7.165 1.00 86.44 236 VAL A N 1
ATOM 1991 C CA . VAL A 1 236 ? -22.774 -12.346 7.173 1.00 86.44 236 VAL A CA 1
ATOM 1992 C C . VAL A 1 236 ? -22.799 -10.820 7.035 1.00 86.44 236 VAL A C 1
ATOM 1994 O O . VAL A 1 236 ? -22.035 -10.106 7.681 1.00 86.44 236 VAL A O 1
ATOM 1997 N N . GLU A 1 237 ? -23.678 -10.302 6.177 1.00 90.44 237 GLU A N 1
ATOM 1998 C CA . GLU A 1 237 ? -23.897 -8.861 6.014 1.00 90.44 237 GLU A CA 1
ATOM 1999 C C . GLU A 1 237 ? -25.122 -8.404 6.811 1.00 90.44 237 GLU A C 1
ATOM 2001 O O . GLU A 1 237 ? -26.191 -9.013 6.751 1.00 90.44 237 GLU A O 1
ATOM 2006 N N . TYR A 1 238 ? -24.962 -7.300 7.532 1.00 86.69 238 TYR A N 1
ATOM 2007 C CA . TYR A 1 238 ? -26.000 -6.618 8.287 1.00 86.69 238 TYR A CA 1
ATOM 2008 C C . TYR A 1 238 ? -26.099 -5.179 7.794 1.00 86.69 238 TYR A C 1
ATOM 2010 O O . TYR A 1 238 ? -25.091 -4.488 7.662 1.00 86.69 238 TYR A O 1
ATOM 2018 N N . GLU A 1 239 ? -27.316 -4.700 7.568 1.00 88.31 239 GLU A N 1
ATOM 2019 C CA . GLU A 1 239 ? -27.543 -3.284 7.293 1.00 88.31 239 GLU A CA 1
ATOM 2020 C C . GLU A 1 239 ? -27.228 -2.459 8.551 1.00 88.31 239 GLU A C 1
ATOM 2022 O O . GLU A 1 239 ? -27.803 -2.680 9.624 1.00 88.31 239 GLU A O 1
ATOM 2027 N N . LEU A 1 240 ? -26.304 -1.508 8.424 1.00 82.62 240 LEU A N 1
ATOM 2028 C CA . LEU A 1 240 ? -25.881 -0.629 9.507 1.00 82.62 240 LEU A CA 1
ATOM 2029 C C . LEU A 1 240 ? -25.740 0.802 8.981 1.00 82.62 240 LEU A C 1
ATOM 2031 O O . LEU A 1 240 ? -24.644 1.309 8.795 1.00 82.62 240 LEU A O 1
ATOM 2035 N N . THR A 1 241 ? -26.872 1.476 8.775 1.00 81.69 241 THR A N 1
ATOM 2036 C CA . THR A 1 241 ? -26.885 2.912 8.427 1.00 81.69 241 THR A CA 1
ATOM 2037 C C . THR A 1 241 ? -26.072 3.753 9.409 1.00 81.69 241 THR A C 1
ATOM 2039 O O . THR A 1 241 ? -26.009 3.438 10.604 1.00 81.69 241 THR A O 1
ATOM 2042 N N . VAL A 1 242 ? -25.530 4.883 8.948 1.00 76.56 242 VAL A N 1
ATOM 2043 C CA . VAL A 1 242 ? -24.751 5.811 9.790 1.00 76.56 242 VAL A CA 1
ATOM 2044 C C . VAL A 1 242 ? -25.552 6.263 11.016 1.00 76.56 242 VAL A C 1
ATOM 2046 O O . VAL A 1 242 ? -25.024 6.352 12.127 1.00 76.56 242 VAL A O 1
ATOM 2049 N N . LYS A 1 243 ? -26.862 6.486 10.848 1.00 76.06 243 LYS A N 1
ATOM 2050 C CA . LYS A 1 243 ? -27.761 6.841 11.953 1.00 76.06 243 LYS A CA 1
ATOM 2051 C C . LYS A 1 243 ? -27.808 5.740 13.016 1.00 76.06 243 LYS A C 1
ATOM 2053 O O . LYS A 1 243 ? -27.682 6.021 14.205 1.00 76.06 243 LYS A O 1
ATOM 2058 N N . ARG A 1 244 ? -27.949 4.484 12.590 1.00 77.38 244 ARG A N 1
ATOM 2059 C CA . ARG A 1 244 ? -28.025 3.326 13.490 1.00 77.38 244 ARG A CA 1
ATOM 2060 C C . ARG A 1 244 ? -26.679 3.009 14.139 1.00 77.38 244 ARG A C 1
ATOM 2062 O O . ARG A 1 244 ? -26.643 2.557 15.281 1.00 77.38 244 ARG A O 1
ATOM 2069 N N . LEU A 1 245 ? -25.582 3.292 13.442 1.00 76.94 245 LEU A N 1
ATOM 2070 C CA . LEU A 1 245 ? -24.227 3.234 13.979 1.00 76.94 245 LEU A CA 1
ATOM 2071 C C . LEU A 1 245 ? -24.055 4.224 15.143 1.00 76.94 245 LEU A C 1
ATOM 2073 O O . LEU A 1 245 ? -23.611 3.828 16.221 1.00 76.94 245 LEU A O 1
ATOM 2077 N N . ALA A 1 246 ? -24.487 5.477 14.967 1.00 71.69 246 ALA A N 1
ATOM 2078 C CA . ALA A 1 246 ? -24.453 6.495 16.019 1.00 71.69 246 ALA A CA 1
ATOM 2079 C C . ALA A 1 246 ? -25.342 6.132 17.223 1.00 71.69 246 ALA A C 1
ATOM 2081 O O . ALA A 1 246 ? -24.917 6.265 18.372 1.00 71.69 246 ALA A O 1
ATOM 2082 N N . GLU A 1 247 ? -26.551 5.618 16.972 1.00 76.88 247 GLU A N 1
ATOM 2083 C CA . GLU A 1 247 ? -27.448 5.119 18.023 1.00 76.88 247 GLU A CA 1
ATOM 2084 C C . GLU A 1 247 ? -26.773 4.008 18.840 1.00 76.88 247 GLU A C 1
ATOM 2086 O O . GLU A 1 247 ? -26.676 4.114 20.064 1.00 76.88 247 GLU A O 1
ATOM 2091 N N . LYS A 1 248 ? -26.218 2.982 18.183 1.00 78.94 248 LYS A N 1
ATOM 2092 C CA . LYS A 1 248 ? -25.525 1.881 18.867 1.00 78.94 248 LYS A CA 1
ATOM 2093 C C . LYS A 1 248 ? -24.294 2.334 19.643 1.00 78.94 248 LYS A C 1
ATOM 2095 O O . LYS A 1 248 ? -24.052 1.827 20.735 1.00 78.94 248 LYS A O 1
ATOM 2100 N N . MET A 1 249 ? -23.551 3.312 19.130 1.00 78.94 249 MET A N 1
ATOM 2101 C CA . MET A 1 249 ? -22.428 3.907 19.854 1.00 78.94 249 MET A CA 1
ATOM 2102 C C . MET A 1 249 ? -22.893 4.610 21.135 1.00 78.94 249 MET A C 1
ATOM 2104 O O . MET A 1 249 ? -22.299 4.408 22.192 1.00 78.94 249 MET A O 1
ATOM 2108 N N . SER A 1 250 ? -23.990 5.374 21.074 1.00 73.44 250 SER A N 1
ATOM 2109 C CA . SER A 1 250 ? -24.551 6.058 22.250 1.00 73.44 250 SER A CA 1
ATOM 2110 C C . SER A 1 250 ? -25.075 5.096 23.324 1.00 73.44 250 SER A C 1
ATOM 2112 O O . SER A 1 250 ? -25.029 5.411 24.511 1.00 73.44 250 SER A O 1
ATOM 2114 N N . LEU A 1 251 ? -25.526 3.909 22.908 1.00 81.62 251 LEU A N 1
ATOM 2115 C CA . LEU A 1 251 ? -26.012 2.842 23.784 1.00 81.62 251 LEU A CA 1
ATOM 2116 C C . LEU A 1 251 ? -24.886 1.947 24.332 1.00 81.62 251 LEU A C 1
ATOM 2118 O O . LEU A 1 251 ? -25.158 1.046 25.121 1.00 81.62 251 LEU A O 1
ATOM 2122 N N . GLY A 1 252 ? -23.629 2.166 23.924 1.00 81.88 252 GLY A N 1
ATOM 2123 C CA . GLY A 1 252 ? -22.507 1.296 24.292 1.00 81.88 252 GLY A CA 1
ATOM 2124 C C . GLY A 1 252 ? -22.566 -0.093 23.641 1.00 81.88 252 GLY A C 1
ATOM 2125 O O . GLY A 1 252 ? -21.925 -1.023 24.115 1.00 81.88 252 GLY A O 1
ATOM 2126 N N . GLU A 1 253 ? -23.327 -0.238 22.554 1.00 87.06 253 GLU A N 1
ATOM 2127 C CA . GLU A 1 253 ? -23.505 -1.469 21.771 1.00 87.06 253 GLU A CA 1
ATOM 2128 C C . GLU A 1 253 ? -22.560 -1.548 20.559 1.00 87.06 253 GLU A C 1
ATOM 2130 O O . GLU A 1 253 ? -22.733 -2.396 19.677 1.00 87.06 253 GLU A O 1
ATOM 2135 N N . LEU A 1 254 ? -21.589 -0.636 20.482 1.00 83.44 254 LEU A N 1
ATOM 2136 C CA . LEU A 1 254 ? -20.609 -0.554 19.410 1.00 83.44 254 LEU A CA 1
ATOM 2137 C C . LEU A 1 254 ? -19.260 -0.083 19.946 1.00 83.44 254 LEU A C 1
ATOM 2139 O O . LEU A 1 254 ? -19.188 0.889 20.697 1.00 83.44 254 LEU A O 1
ATOM 2143 N N . THR A 1 255 ? -18.190 -0.738 19.504 1.00 76.12 255 THR A N 1
ATOM 2144 C CA . THR A 1 255 ? -16.810 -0.328 19.786 1.00 76.12 255 THR A CA 1
ATOM 2145 C C . THR A 1 255 ? -15.958 -0.413 18.526 1.00 76.12 255 THR A C 1
ATOM 2147 O O . THR A 1 255 ? -16.065 -1.383 17.776 1.00 76.12 255 THR A O 1
ATOM 2150 N N . PHE A 1 256 ? -15.087 0.571 18.309 1.00 72.38 256 PHE A N 1
ATOM 2151 C CA . PHE A 1 256 ? -14.091 0.532 17.237 1.00 72.38 256 PHE A CA 1
ATOM 2152 C C . PHE A 1 256 ? -12.889 -0.309 17.666 1.00 72.38 256 PHE A C 1
ATOM 2154 O O . PHE A 1 256 ? -12.378 -0.141 18.774 1.00 72.38 256 PHE A O 1
ATOM 2161 N N . GLU A 1 257 ? -12.427 -1.193 16.787 1.00 67.81 257 GLU A N 1
ATOM 2162 C CA . GLU A 1 257 ? -11.235 -2.009 17.005 1.00 67.81 257 GLU A CA 1
ATOM 2163 C C . GLU A 1 257 ? -10.143 -1.533 16.037 1.00 67.81 257 GLU A C 1
ATOM 2165 O O . GLU A 1 257 ? -10.285 -1.623 14.820 1.00 67.81 257 GLU A O 1
ATOM 2170 N N . ILE A 1 258 ? -9.038 -0.996 16.563 1.00 51.78 258 ILE A N 1
ATOM 2171 C CA . ILE A 1 258 ? -7.853 -0.689 15.750 1.00 51.78 258 ILE A CA 1
ATOM 2172 C C . ILE A 1 258 ? -7.026 -1.976 15.696 1.00 51.78 258 ILE A C 1
ATOM 2174 O O . ILE A 1 258 ? -6.578 -2.471 16.727 1.00 51.78 258 ILE A O 1
ATOM 2178 N N . GLY A 1 259 ? -6.915 -2.561 14.503 1.00 45.88 259 GLY A N 1
ATOM 2179 C CA . GLY A 1 259 ? -6.579 -3.970 14.314 1.00 45.88 259 GLY A CA 1
ATOM 2180 C C . GLY A 1 259 ? -5.236 -4.441 14.884 1.00 45.88 259 GLY A C 1
ATOM 2181 O O . GLY A 1 259 ? -4.179 -4.129 14.342 1.00 45.88 259 GLY A O 1
ATOM 2182 N N . GLU A 1 260 ? -5.306 -5.358 15.847 1.00 33.19 260 GLU A N 1
ATOM 2183 C CA . GLU A 1 260 ? -4.555 -6.613 15.785 1.00 33.19 260 GLU A CA 1
ATOM 2184 C C . GLU A 1 260 ? -5.559 -7.722 15.460 1.00 33.19 260 GLU A C 1
ATOM 2186 O O . GLU A 1 260 ? -6.350 -8.135 16.303 1.00 33.19 260 GLU A O 1
ATOM 2191 N N . VAL A 1 261 ? -5.551 -8.191 14.215 1.00 33.69 261 VAL A N 1
ATOM 2192 C CA . VAL A 1 261 ? -6.174 -9.468 13.859 1.00 33.69 261 VAL A CA 1
ATOM 2193 C C . VAL A 1 261 ? -5.067 -10.318 13.250 1.00 33.69 261 VAL A C 1
ATOM 2195 O O . VAL A 1 261 ? -4.353 -9.846 12.356 1.00 33.69 261 VAL A O 1
ATOM 2198 N N . ALA A 1 262 ? -4.891 -11.484 13.872 1.00 30.38 262 ALA A N 1
ATOM 2199 C CA . ALA A 1 262 ? -3.841 -12.479 13.673 1.00 30.38 262 ALA A CA 1
ATOM 2200 C C . ALA A 1 262 ? -3.721 -12.991 12.232 1.00 30.38 262 ALA A C 1
ATOM 2202 O O . ALA A 1 262 ? -4.749 -13.011 11.517 1.00 30.38 262 ALA A O 1
#

pLDDT: mean 71.23, std 21.85, range [22.59, 96.88]

Foldseek 3Di:
DDDDDDDDLVVVLVVCVVVVNNLLSVLLVVVVVCVVVVHDDDLVVSCVVSVHDSVVSVVSVVVSVVSVVVVVVVVVVVVVVVVVVVVVVVVVVVVPDDDDDDDDDDDDDDDDDDDDDDDDDDDDDPPPPPPPVVLVVLLVVLLVLLVVLPDAQPDSVLLSVLVVVVPLADSVLSSQLSVCLSPPPVDPDDDHSNCCSVVVVSVLRGFWWKWFQDPNDTFIATADQVQCWTATPVGDIDRHHPVNVVVCVVVVRMDTDNDDDD

Sequence (262 aa):
MRLNYRIYPIDYVNELIRDGKRKRAMAFMSYWHDMEMGDHHSVGFYASAWSVSKSTAWDWIREFKHECDLFDDGRTLRNNAHYSYAKNSTERNERSQPNGTNDSKHPNTRVYEDSTERNERQQPNEEFNIDNNNTRVRFENIFFIYKMNGVSTGKKDEALKEYINHMQVPDKEMIRAIYLYTHDRSNNFKYNLKNFLTNQEYLKYISTHIRVLVNGSWISGNFDDDREVFRSSDGVEYELTVKRLAEKMSLGELTFEIGEVA

Radius of gyration: 26.59 Å; chains: 1; bounding box: 73×52×75 Å